Protein AF-A0A450UDA0-F1 (afdb_monomer_lite)

InterPro domains:
  IPR002489 Glutamate synthase, alpha subunit, C-terminal [PF01493] (1-177)
  IPR002489 Glutamate synthase, alpha subunit, C-terminal [cd00982] (1-250)
  IPR036485 Glutamate synthase, alpha subunit, C-terminal domain superfamily [G3DSA:2.160.20.60] (1-263)
  IPR036485 Glutamate synthase, alpha subunit, C-terminal domain superfamily [SSF69336] (1-258)
  IPR051394 Glutamate Synthase [PTHR43100] (1-175)

pLDDT: mean 91.61, std 13.58, range [38.41, 98.88]

Secondary structure (DSSP, 8-state):
-HHHHHHHHHGGG-SSTTSEEEEEEEEE-TTTTTTPBTTEEEEEEEEE-TTTTTT-BB-EEEEE--TT--S-GGGSEEE-SSTTTT--S-EEEEEEEE-TTTTTT-EEEEEEEEEE-TTTTTT-EEEEEEESS-B-SSBTTT--EEEEEEE-TTS-GGGTB-TTTEEEEE----HHHHHHHHHHHHTTTTSGGG--SHHHHHHHH-TTS-HHHHHHHHHHHHHHHH--HHHHHHHHTHHHHGGGEEEEEEHHHHHHHHHHTT-

Organism: NCBI:txid2126342

Radius of gyration: 17.26 Å; chains: 1; bounding box: 41×42×46 Å

Structure (mmCIF, N/CA/C/O backbone):
data_AF-A0A450UDA0-F1
#
_entry.id   AF-A0A450UDA0-F1
#
loop_
_atom_site.group_PDB
_atom_site.id
_atom_site.type_symbol
_atom_site.label_atom_id
_atom_site.label_alt_id
_atom_site.label_comp_id
_atom_site.label_asym_id
_atom_site.label_entity_id
_atom_site.label_seq_id
_atom_site.pdbx_PDB_ins_code
_atom_site.Cartn_x
_atom_site.Cartn_y
_atom_site.Cartn_z
_atom_site.occupancy
_atom_site.B_iso_or_equiv
_atom_site.auth_seq_id
_atom_site.auth_comp_id
_atom_site.auth_asym_id
_atom_site.auth_atom_id
_atom_site.pdbx_PDB_model_num
ATOM 1 N N . MET A 1 1 ? -13.715 -18.213 -5.985 1.00 84.19 1 MET A N 1
ATOM 2 C CA . MET A 1 1 ? -14.931 -18.499 -6.783 1.00 84.19 1 MET A CA 1
ATOM 3 C C . MET A 1 1 ? -15.341 -17.288 -7.618 1.00 84.19 1 MET A C 1
ATOM 5 O O . MET A 1 1 ? -15.283 -17.415 -8.828 1.00 84.19 1 MET A O 1
ATOM 9 N N . LEU A 1 2 ? -15.625 -16.111 -7.038 1.00 96.50 2 LEU A N 1
ATOM 10 C CA . LEU A 1 2 ? -16.009 -14.907 -7.804 1.00 96.50 2 LEU A CA 1
ATOM 11 C C . LEU A 1 2 ? -14.968 -14.451 -8.848 1.00 96.50 2 LEU A C 1
ATOM 13 O O . LEU A 1 2 ? -15.277 -14.421 -10.035 1.00 96.50 2 LEU A O 1
ATOM 17 N N . SER A 1 3 ? -13.731 -14.155 -8.433 1.00 97.25 3 SER A N 1
ATOM 18 C CA . SER A 1 3 ? -12.682 -13.672 -9.349 1.00 97.25 3 SER A CA 1
ATOM 19 C C . SER A 1 3 ? -12.386 -14.648 -10.485 1.00 97.25 3 SER A C 1
ATOM 21 O O . SER A 1 3 ? -12.095 -14.233 -11.598 1.00 97.25 3 SER A O 1
ATOM 23 N N . GLY A 1 4 ? -12.505 -15.953 -10.217 1.00 97.38 4 GLY A N 1
ATOM 24 C CA . GLY A 1 4 ? -12.331 -16.987 -11.234 1.00 97.38 4 GLY A CA 1
ATOM 25 C C . GLY A 1 4 ? -13.403 -16.922 -12.322 1.00 97.38 4 GLY A C 1
ATOM 26 O O . GLY A 1 4 ? -13.085 -17.102 -13.491 1.00 97.38 4 GLY A O 1
ATOM 27 N N . GLU A 1 5 ? -14.653 -16.622 -11.969 1.00 98.12 5 GLU A N 1
ATOM 28 C CA . GLU A 1 5 ? -15.729 -16.449 -12.954 1.00 98.12 5 GLU A CA 1
ATOM 29 C C . GLU A 1 5 ? -15.576 -15.156 -13.763 1.00 98.12 5 GLU A C 1
ATOM 31 O O . GLU A 1 5 ? -15.839 -15.159 -14.965 1.00 98.12 5 GLU A O 1
ATOM 36 N N . VAL A 1 6 ? -15.095 -14.074 -13.140 1.00 98.00 6 VAL A N 1
ATOM 37 C CA . VAL A 1 6 ? -14.751 -12.833 -13.857 1.00 98.00 6 VAL A CA 1
ATOM 38 C C . VAL A 1 6 ? -13.609 -13.088 -14.840 1.00 98.00 6 VAL A C 1
ATOM 40 O O . VAL A 1 6 ? -13.761 -12.828 -16.031 1.00 98.00 6 VAL A O 1
ATOM 43 N N . ALA A 1 7 ? -12.511 -13.691 -14.381 1.00 96.81 7 ALA A N 1
ATOM 44 C CA . ALA A 1 7 ? -11.349 -13.977 -15.218 1.00 96.81 7 ALA A CA 1
ATOM 45 C C . ALA A 1 7 ? -11.675 -14.930 -16.383 1.00 96.81 7 ALA A C 1
ATOM 47 O O . ALA A 1 7 ? -11.193 -14.724 -17.493 1.00 96.81 7 ALA A O 1
ATOM 48 N N . LYS A 1 8 ? -12.532 -15.942 -16.178 1.00 97.94 8 LYS A N 1
ATOM 49 C CA . LYS A 1 8 ? -12.980 -16.840 -17.262 1.00 97.94 8 LYS A CA 1
ATOM 50 C C . LYS A 1 8 ? -13.720 -16.111 -18.384 1.00 97.94 8 LYS A C 1
ATOM 52 O O . LYS A 1 8 ? -13.661 -16.558 -19.524 1.00 97.94 8 LYS A O 1
ATOM 57 N N . ARG A 1 9 ? -14.459 -15.045 -18.062 1.00 97.94 9 ARG A N 1
ATOM 58 C CA . ARG A 1 9 ? -15.299 -14.315 -19.026 1.00 97.94 9 ARG A CA 1
ATOM 59 C C . ARG A 1 9 ? -14.581 -13.132 -19.661 1.00 97.94 9 ARG A C 1
ATOM 61 O O . ARG A 1 9 ? -14.765 -12.895 -20.848 1.00 97.94 9 ARG A O 1
ATOM 68 N N . TYR A 1 10 ? -13.779 -12.414 -18.881 1.00 97.38 10 TYR A N 1
ATOM 69 C CA . TYR A 1 10 ? -13.205 -11.125 -19.273 1.00 97.38 10 TYR A CA 1
ATOM 70 C C . TYR A 1 10 ? -11.668 -11.113 -19.274 1.00 97.38 10 TYR A C 1
ATOM 72 O O . TYR A 1 10 ? -11.049 -10.101 -19.595 1.00 97.38 10 TYR A O 1
ATOM 80 N N . GLY A 1 11 ? -11.028 -12.235 -18.934 1.00 95.62 11 GLY A N 1
ATOM 81 C CA . GLY A 1 11 ? -9.574 -12.328 -18.850 1.00 95.62 11 GLY A CA 1
ATOM 82 C C . GLY A 1 11 ? -8.992 -11.392 -17.790 1.00 95.62 11 GLY A C 1
ATOM 83 O O . GLY A 1 11 ? -9.637 -11.086 -16.788 1.00 95.62 11 GLY A O 1
ATOM 84 N N . HIS A 1 12 ? -7.755 -10.945 -18.019 1.00 90.81 12 HIS A N 1
ATOM 85 C CA . HIS A 1 12 ? -7.053 -10.034 -17.111 1.00 90.81 12 HIS A CA 1
ATOM 86 C C . HIS A 1 12 ? -7.629 -8.612 -17.116 1.00 90.81 12 HIS A C 1
ATOM 88 O O . HIS A 1 12 ? -7.616 -7.965 -16.077 1.00 90.81 12 HIS A O 1
ATOM 94 N N . ALA A 1 13 ? -8.186 -8.160 -18.249 1.00 93.44 13 ALA A N 1
ATOM 95 C CA . ALA A 1 13 ? -8.844 -6.854 -18.342 1.00 93.44 13 ALA A CA 1
ATOM 96 C C . ALA A 1 13 ? -10.003 -6.723 -17.337 1.00 93.44 13 ALA A C 1
ATOM 98 O O . ALA A 1 13 ? -10.279 -5.635 -16.847 1.00 93.44 13 ALA A O 1
ATOM 99 N N . GLY A 1 14 ? -10.650 -7.844 -17.000 1.00 95.50 14 GLY A N 1
ATOM 100 C CA . GLY A 1 14 ? -11.687 -7.896 -15.980 1.00 95.50 14 GLY A CA 1
ATOM 101 C C . GLY A 1 14 ? -12.883 -7.007 -16.312 1.00 95.50 14 GLY A C 1
ATOM 102 O O . GLY A 1 14 ? -13.333 -6.940 -17.454 1.00 95.50 14 GLY A O 1
ATOM 103 N N . LEU A 1 15 ? -13.444 -6.383 -15.283 1.00 96.00 15 LEU A N 1
ATOM 104 C CA . LEU A 1 15 ? -14.587 -5.480 -15.397 1.00 96.00 15 LEU A CA 1
ATOM 105 C C . LEU A 1 15 ? -14.127 -4.028 -15.214 1.00 96.00 15 LEU A C 1
ATOM 107 O O . LEU A 1 15 ? -13.069 -3.821 -14.621 1.00 96.00 15 LEU A O 1
ATOM 111 N N . PRO A 1 16 ? -14.924 -3.029 -15.637 1.00 94.50 16 PRO A N 1
ATOM 112 C CA . PRO A 1 16 ? -14.719 -1.649 -15.204 1.00 94.50 16 PRO A CA 1
ATOM 113 C C . PRO A 1 16 ? -14.639 -1.536 -13.675 1.00 94.50 16 PRO A C 1
ATOM 115 O O . PRO A 1 16 ? -15.190 -2.376 -12.951 1.00 94.50 16 PRO A O 1
ATOM 118 N N . ASP A 1 17 ? -13.982 -0.491 -13.186 1.00 88.62 17 ASP A N 1
ATOM 119 C CA . ASP A 1 17 ? -13.758 -0.287 -11.755 1.00 88.62 17 ASP A CA 1
ATOM 120 C C . ASP A 1 17 ? -15.052 -0.305 -10.948 1.00 88.62 17 ASP A C 1
ATOM 122 O O . ASP A 1 17 ? -16.104 0.147 -11.398 1.00 88.62 17 ASP A O 1
ATOM 126 N N . ASP A 1 18 ? -14.962 -0.875 -9.745 1.00 92.31 18 ASP A N 1
ATOM 127 C CA . ASP A 1 18 ? -16.052 -0.929 -8.768 1.00 92.31 18 ASP A CA 1
ATOM 128 C C . ASP A 1 18 ? -17.368 -1.573 -9.278 1.00 92.31 18 ASP A C 1
ATOM 130 O O . ASP A 1 18 ? -18.382 -1.537 -8.574 1.00 92.31 18 ASP A O 1
ATOM 134 N N . THR A 1 19 ? -17.349 -2.258 -10.436 1.00 96.62 19 THR A N 1
ATOM 135 C CA . THR A 1 19 ? -18.512 -2.969 -11.010 1.00 96.62 19 THR A CA 1
ATOM 136 C C . THR A 1 19 ? -19.136 -3.933 -10.005 1.00 96.62 19 THR A C 1
ATOM 138 O O . THR A 1 19 ? -20.359 -4.069 -9.936 1.00 96.62 19 THR A O 1
ATOM 141 N N . ILE A 1 20 ? -18.304 -4.620 -9.217 1.00 97.88 20 ILE A N 1
ATOM 142 C CA . ILE A 1 20 ? -18.762 -5.467 -8.117 1.00 97.88 20 ILE A CA 1
ATOM 143 C C . ILE A 1 20 ? -18.166 -4.945 -6.819 1.00 97.88 20 ILE A C 1
ATOM 145 O O . ILE A 1 20 ? -16.970 -5.082 -6.585 1.00 97.88 20 ILE A O 1
ATOM 149 N N . THR A 1 21 ? -19.017 -4.429 -5.934 1.00 97.88 21 THR A N 1
ATOM 150 C CA . THR A 1 21 ? -18.610 -3.998 -4.594 1.00 97.88 21 THR A CA 1
ATOM 151 C C . THR A 1 21 ? -19.189 -4.924 -3.527 1.00 97.88 21 THR A C 1
ATOM 153 O O . THR A 1 21 ? -20.399 -5.133 -3.452 1.00 97.88 21 THR A O 1
ATOM 156 N N . ILE A 1 22 ? -18.320 -5.466 -2.677 1.00 98.25 22 ILE A N 1
ATOM 157 C CA . ILE A 1 22 ? -18.665 -6.313 -1.534 1.00 98.25 22 ILE A CA 1
ATOM 158 C C . ILE A 1 22 ? -18.392 -5.523 -0.259 1.00 98.25 22 ILE A C 1
ATOM 160 O O . ILE A 1 22 ? -17.253 -5.142 0.002 1.00 98.25 22 ILE A O 1
ATOM 164 N N . GLN A 1 23 ? -19.429 -5.322 0.552 1.00 98.12 23 GLN A N 1
ATOM 165 C CA . GLN A 1 23 ? -19.287 -4.803 1.910 1.00 98.12 23 GLN A CA 1
ATOM 166 C C . GLN A 1 23 ? -19.389 -5.953 2.911 1.00 98.12 23 GLN A C 1
ATOM 168 O O . GLN A 1 23 ? -20.348 -6.724 2.887 1.00 98.12 23 GLN A O 1
ATOM 173 N N . ALA A 1 24 ? -18.393 -6.073 3.779 1.00 97.56 24 ALA A N 1
ATOM 174 C CA . ALA A 1 24 ? -18.303 -7.106 4.799 1.00 97.56 24 ALA A CA 1
ATOM 175 C C . ALA A 1 24 ? -18.024 -6.480 6.170 1.00 97.56 24 ALA A C 1
ATOM 177 O O . ALA A 1 24 ? -17.387 -5.433 6.267 1.00 97.56 24 ALA A O 1
ATOM 178 N N . LYS A 1 25 ? -18.478 -7.144 7.236 1.00 98.19 25 LYS A N 1
ATOM 179 C CA . LYS A 1 25 ? -18.183 -6.788 8.628 1.00 98.19 25 LYS A CA 1
ATOM 180 C C . LYS A 1 25 ? -17.734 -8.032 9.394 1.00 98.19 25 LYS A C 1
ATOM 182 O O . LYS A 1 25 ? -18.331 -9.093 9.218 1.00 98.19 25 LYS A O 1
ATOM 187 N N . GLY A 1 26 ? -16.725 -7.890 10.250 1.00 97.56 26 GLY A N 1
ATOM 188 C CA . GLY A 1 26 ? -16.179 -8.968 11.083 1.00 97.56 26 GLY A CA 1
ATOM 189 C C . GLY A 1 26 ? -14.741 -9.329 10.714 1.00 97.56 26 GLY A C 1
ATOM 190 O O . GLY A 1 26 ? -13.984 -8.478 10.261 1.00 97.56 26 GLY A O 1
ATOM 191 N N . THR A 1 27 ? -14.359 -10.591 10.906 1.00 98.19 27 THR A N 1
ATOM 192 C CA . THR A 1 27 ? -12.979 -11.046 10.689 1.00 98.19 27 THR A CA 1
ATOM 193 C C . THR A 1 27 ? -12.825 -11.734 9.333 1.00 98.19 27 THR A C 1
ATOM 195 O O . THR A 1 27 ? -13.453 -12.760 9.059 1.00 98.19 27 THR A O 1
ATOM 198 N N . GLY A 1 28 ? -11.945 -11.205 8.485 1.00 97.56 28 GLY A N 1
ATOM 199 C CA . GLY A 1 28 ? -11.479 -11.882 7.283 1.00 97.56 28 GLY A CA 1
ATOM 200 C C . GLY A 1 28 ? -10.586 -13.068 7.645 1.00 97.56 28 GLY A C 1
ATOM 201 O O . GLY A 1 28 ? -9.573 -12.937 8.336 1.00 97.56 28 GLY A O 1
ATOM 202 N N . GLY A 1 29 ? -10.958 -14.255 7.176 1.00 97.81 29 GLY A N 1
ATOM 203 C CA . GLY A 1 29 ? -10.117 -15.440 7.309 1.00 97.81 29 GLY A CA 1
ATOM 204 C C . GLY A 1 29 ? -8.811 -15.337 6.513 1.00 97.81 29 GLY A C 1
ATOM 205 O O . GLY A 1 29 ? -8.525 -14.351 5.83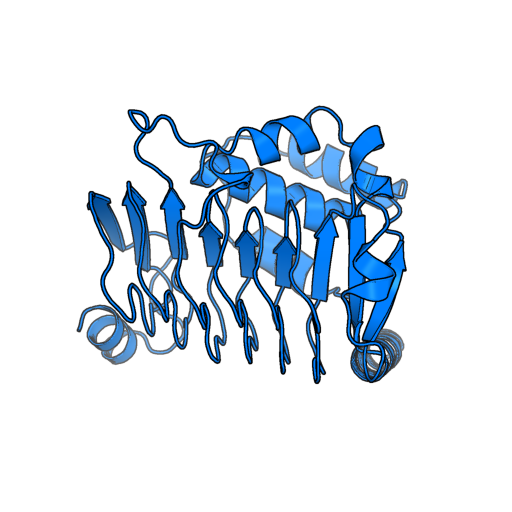7 1.00 97.81 29 GLY A O 1
ATOM 206 N N . GLN A 1 30 ? -8.033 -16.411 6.569 1.00 98.19 30 GLN A N 1
ATOM 207 C CA . GLN A 1 30 ? -6.819 -16.584 5.773 1.00 98.19 30 GLN A CA 1
ATOM 208 C C . GLN A 1 30 ? -7.102 -16.396 4.273 1.00 98.19 30 GLN A C 1
ATOM 210 O O . GLN A 1 30 ? -8.108 -16.889 3.760 1.00 98.19 30 GLN A O 1
ATOM 215 N N . SER A 1 31 ? -6.189 -15.741 3.549 1.00 98.12 31 SER A N 1
ATOM 216 C CA . SER A 1 31 ? -6.315 -15.498 2.098 1.00 98.12 31 SER A CA 1
ATOM 217 C C . SER A 1 31 ? -7.536 -14.656 1.694 1.00 98.12 31 SER A C 1
ATOM 219 O O . SER A 1 31 ? -8.085 -14.822 0.600 1.00 98.12 31 SER A O 1
ATOM 221 N N . PHE A 1 32 ? -7.974 -13.744 2.564 1.00 98.50 32 PHE A N 1
ATOM 222 C CA . PHE A 1 32 ? -9.054 -12.812 2.250 1.00 98.50 32 PHE A CA 1
ATOM 223 C C . PHE A 1 32 ? -8.730 -11.997 0.986 1.00 98.50 32 PHE A C 1
ATOM 225 O O . PHE A 1 32 ? -7.671 -11.382 0.882 1.00 98.50 32 PHE A O 1
ATOM 232 N N . GLY A 1 33 ? -9.625 -12.015 -0.005 1.00 97.88 33 GLY A N 1
ATOM 233 C CA . GLY A 1 33 ? -9.407 -11.321 -1.279 1.00 97.88 33 GLY A CA 1
ATOM 234 C C . GLY A 1 33 ? -8.265 -11.887 -2.138 1.00 97.88 33 GLY A C 1
ATOM 235 O O . GLY A 1 33 ? -7.736 -11.178 -2.990 1.00 97.88 33 GLY A O 1
ATOM 236 N N . ALA A 1 34 ? -7.857 -13.146 -1.942 1.00 98.31 34 ALA A N 1
ATOM 237 C CA . ALA A 1 34 ? -6.844 -13.759 -2.798 1.00 98.31 34 ALA A CA 1
ATOM 238 C C . ALA A 1 34 ? -7.279 -13.791 -4.276 1.00 98.31 34 ALA A C 1
ATOM 240 O O . ALA A 1 34 ? -8.420 -14.145 -4.596 1.00 98.31 34 ALA A O 1
ATOM 241 N N . PHE A 1 35 ? -6.349 -13.445 -5.171 1.00 98.31 35 PHE A N 1
ATOM 242 C CA . PHE A 1 35 ? -6.557 -13.370 -6.621 1.00 98.31 35 PHE A CA 1
ATOM 243 C C . PHE A 1 35 ? -7.748 -12.492 -7.028 1.00 98.31 35 PHE A C 1
ATOM 245 O O . PHE A 1 35 ? -8.482 -12.825 -7.960 1.00 98.31 35 PHE A O 1
ATOM 252 N N . LEU A 1 36 ? -8.009 -11.403 -6.294 1.00 98.31 36 LEU A N 1
ATOM 253 C CA . LEU A 1 36 ? -9.115 -10.498 -6.608 1.00 98.31 36 LEU A CA 1
ATOM 254 C C . LEU A 1 36 ? -8.909 -9.871 -7.992 1.00 98.31 36 LEU A C 1
ATOM 256 O O . LEU A 1 36 ? -7.879 -9.241 -8.235 1.00 98.31 36 LEU A O 1
ATOM 260 N N . ALA A 1 37 ? -9.875 -10.091 -8.886 1.00 98.06 37 ALA A N 1
ATOM 261 C CA . ALA A 1 37 ? -9.819 -9.635 -10.271 1.00 98.06 37 ALA A CA 1
ATOM 262 C C . ALA A 1 37 ? -10.209 -8.156 -10.401 1.00 98.06 37 ALA A C 1
ATOM 264 O O . ALA A 1 37 ? -10.957 -7.632 -9.572 1.00 98.06 37 ALA A O 1
ATOM 265 N N . HIS A 1 38 ? -9.727 -7.524 -11.471 1.00 96.62 38 HIS A N 1
ATOM 266 C CA . HIS A 1 38 ? -10.063 -6.151 -11.842 1.00 96.62 38 HIS A CA 1
ATOM 267 C C . HIS A 1 38 ? -11.581 -5.909 -11.910 1.00 96.62 38 HIS A C 1
ATOM 269 O O . HIS A 1 38 ? -12.341 -6.753 -12.402 1.00 96.62 38 HIS A O 1
ATOM 275 N N . GLY A 1 39 ? -12.008 -4.760 -11.380 1.00 95.38 39 GLY A N 1
ATOM 276 C CA . GLY A 1 39 ? -13.411 -4.355 -11.252 1.00 95.38 39 GLY A CA 1
ATOM 277 C C . GLY A 1 39 ? -14.169 -4.948 -10.056 1.00 95.38 39 GLY A C 1
ATOM 278 O O . GLY A 1 39 ? -15.373 -4.720 -9.919 1.00 95.38 39 GLY A O 1
ATOM 279 N N . ILE A 1 40 ? -13.491 -5.701 -9.177 1.00 98.19 40 ILE A N 1
ATOM 280 C CA . ILE A 1 40 ? -14.053 -6.154 -7.897 1.00 98.19 40 ILE A CA 1
ATOM 281 C C . ILE A 1 40 ? -13.420 -5.378 -6.741 1.00 98.19 40 ILE A C 1
ATOM 283 O O . ILE A 1 40 ? -12.199 -5.389 -6.568 1.00 98.19 40 ILE A O 1
ATOM 287 N N . THR A 1 41 ? -14.270 -4.815 -5.888 1.00 98.50 41 THR A N 1
ATOM 288 C CA . THR A 1 41 ? -13.891 -4.099 -4.671 1.00 98.50 41 THR A CA 1
ATOM 289 C C . THR A 1 41 ? -14.448 -4.792 -3.441 1.00 98.50 41 THR A C 1
ATOM 291 O O . THR A 1 41 ? -15.639 -5.089 -3.362 1.00 98.50 41 THR A O 1
ATOM 294 N N . ILE A 1 42 ? -13.596 -5.035 -2.449 1.00 98.50 42 ILE A N 1
ATOM 295 C CA . ILE A 1 42 ? -13.991 -5.560 -1.142 1.00 98.50 42 ILE A CA 1
ATOM 296 C C . ILE A 1 42 ? -13.678 -4.514 -0.077 1.00 98.50 42 ILE A C 1
ATOM 298 O O . ILE A 1 42 ? -12.525 -4.127 0.093 1.00 98.50 42 ILE A O 1
ATOM 302 N N . ARG A 1 43 ? -14.703 -4.098 0.668 1.00 98.69 43 ARG A N 1
ATOM 303 C CA . ARG A 1 43 ? -14.589 -3.259 1.866 1.00 98.69 43 ARG A CA 1
ATOM 304 C C . ARG A 1 43 ? -14.917 -4.103 3.085 1.00 98.69 43 ARG A C 1
ATOM 306 O O . ARG A 1 43 ? -16.034 -4.609 3.199 1.00 98.69 43 ARG A O 1
ATOM 313 N N . LEU A 1 44 ? -13.950 -4.263 3.976 1.00 98.69 44 LEU A N 1
ATOM 314 C CA . LEU A 1 44 ? -14.105 -4.982 5.229 1.00 98.69 44 LEU A CA 1
ATOM 315 C C . LEU A 1 44 ? -14.029 -4.010 6.403 1.00 98.69 44 LEU A C 1
ATOM 317 O O . LEU A 1 44 ? -12.990 -3.401 6.644 1.00 98.69 44 LEU A O 1
ATOM 321 N N . LEU A 1 45 ? -15.125 -3.941 7.153 1.00 98.44 45 LEU A N 1
ATOM 322 C CA . LEU A 1 45 ? -15.177 -3.321 8.464 1.00 98.44 45 LEU A CA 1
ATOM 323 C C . LEU A 1 45 ? -14.796 -4.353 9.538 1.00 98.44 45 LEU A C 1
ATOM 325 O O . LEU A 1 45 ? -15.628 -5.167 9.955 1.00 98.44 45 LEU A O 1
ATOM 329 N N . GLY A 1 46 ? -13.545 -4.345 9.972 1.00 98.00 46 GLY A N 1
ATOM 330 C CA . GLY A 1 46 ? -12.999 -5.315 10.907 1.00 98.00 46 GLY A CA 1
ATOM 331 C C . GLY A 1 46 ? -11.501 -5.506 10.730 1.00 98.00 46 GLY A C 1
ATOM 332 O O . GLY A 1 46 ? -10.753 -4.549 10.554 1.00 98.00 46 GLY A O 1
ATOM 333 N N . GLU A 1 47 ? -11.081 -6.762 10.784 1.00 98.31 47 GLU A N 1
ATOM 334 C CA . GLU A 1 47 ? -9.678 -7.174 10.754 1.00 98.31 47 GLU A CA 1
ATOM 335 C C . GLU A 1 47 ? -9.521 -8.447 9.924 1.00 98.31 47 GLU A C 1
ATOM 337 O O . GLU A 1 47 ? -10.502 -9.097 9.558 1.00 98.31 47 GLU A O 1
ATOM 342 N N . THR A 1 48 ? -8.288 -8.836 9.626 1.00 98.44 48 THR A N 1
ATOM 343 C CA . THR A 1 48 ? -8.001 -10.029 8.824 1.00 98.44 48 THR A CA 1
ATOM 344 C C . THR A 1 48 ? -6.835 -10.833 9.382 1.00 98.44 48 THR A C 1
ATOM 346 O O . THR A 1 48 ? -5.937 -10.295 10.025 1.00 98.44 48 THR A O 1
ATOM 349 N N . ASN A 1 49 ? -6.828 -12.128 9.070 1.00 98.25 49 ASN A N 1
ATOM 350 C CA . ASN A 1 49 ? -5.678 -13.001 9.292 1.00 98.25 49 ASN A CA 1
ATOM 351 C C . ASN A 1 49 ? -4.639 -12.869 8.151 1.00 98.25 49 ASN A C 1
ATOM 353 O O . ASN A 1 49 ? -4.606 -11.867 7.438 1.00 98.25 49 ASN A O 1
ATOM 357 N N . ASP A 1 50 ? -3.767 -13.865 7.974 1.00 98.75 50 ASP A N 1
ATOM 358 C CA . ASP A 1 50 ? -2.669 -13.802 7.004 1.00 98.75 50 ASP A CA 1
ATOM 359 C C . ASP A 1 50 ? -3.136 -13.889 5.536 1.00 98.75 50 ASP A C 1
ATOM 361 O O . ASP A 1 50 ? -4.246 -14.328 5.201 1.00 98.75 50 ASP A O 1
ATOM 365 N N . TYR A 1 51 ? -2.229 -13.510 4.633 1.00 98.62 51 TYR A N 1
ATOM 366 C CA . TYR A 1 51 ? -2.355 -13.648 3.177 1.00 98.62 51 TYR A CA 1
ATOM 367 C C . TYR A 1 51 ? -3.456 -12.808 2.520 1.00 98.62 51 TYR A C 1
ATOM 369 O O . TYR A 1 51 ? -3.910 -13.146 1.420 1.00 98.62 51 TYR A O 1
ATOM 377 N N . VAL A 1 52 ? -3.886 -11.710 3.145 1.00 98.75 52 VAL A N 1
ATOM 378 C CA . VAL A 1 52 ? -4.805 -10.762 2.496 1.00 98.75 52 VAL A CA 1
ATOM 379 C C . VAL A 1 52 ? -4.246 -10.337 1.146 1.00 98.75 52 VAL A C 1
ATOM 381 O O . VAL A 1 52 ? -3.066 -10.002 1.028 1.00 98.75 52 VAL A O 1
ATOM 384 N N . GLY A 1 53 ? -5.079 -10.389 0.109 1.00 98.50 53 GLY A N 1
ATOM 385 C CA . GLY A 1 53 ? -4.675 -10.011 -1.242 1.00 98.50 53 GLY A CA 1
ATOM 386 C C . GLY A 1 53 ? -3.554 -10.881 -1.823 1.00 98.50 53 GLY A C 1
ATOM 387 O O . GLY A 1 53 ? -2.839 -10.432 -2.716 1.00 98.50 53 GLY A O 1
ATOM 388 N N . LYS A 1 54 ? -3.360 -12.120 -1.345 1.00 98.56 54 LYS A N 1
ATOM 389 C CA . LYS A 1 54 ? -2.424 -13.071 -1.967 1.00 98.56 54 LYS A CA 1
ATOM 390 C C . LYS A 1 54 ? -2.690 -13.170 -3.469 1.00 98.56 54 LYS A C 1
ATOM 392 O O . LYS A 1 54 ? -3.804 -13.495 -3.880 1.00 98.56 54 LYS A O 1
ATOM 397 N N . GLY A 1 55 ? -1.664 -12.909 -4.276 1.00 98.25 55 GLY A N 1
ATOM 398 C CA . GLY A 1 55 ? -1.770 -12.900 -5.732 1.00 98.25 55 GLY A CA 1
ATOM 399 C C . GLY A 1 55 ? -2.805 -11.912 -6.275 1.00 98.25 55 GLY A C 1
ATOM 400 O O . GLY A 1 55 ? -3.469 -12.239 -7.255 1.00 98.25 55 GLY A O 1
ATOM 401 N N . LEU A 1 56 ? -3.000 -10.748 -5.639 1.00 98.19 56 LEU A N 1
ATOM 402 C CA . LEU A 1 56 ? -3.916 -9.706 -6.124 1.00 98.19 56 LEU A CA 1
ATOM 403 C C . LEU A 1 56 ? -3.708 -9.442 -7.629 1.00 98.19 56 LEU A C 1
ATOM 405 O O . LEU A 1 56 ? -2.565 -9.402 -8.094 1.00 98.19 56 LEU A O 1
ATOM 409 N N . SER A 1 57 ? -4.819 -9.348 -8.370 1.00 96.69 57 SER A N 1
ATOM 410 C CA . SER A 1 57 ? -4.863 -9.395 -9.842 1.00 96.69 57 SER A CA 1
ATOM 411 C C . SER A 1 57 ? -5.789 -8.319 -10.443 1.00 96.69 57 SER A C 1
ATOM 413 O O . SER A 1 57 ? -6.552 -8.585 -11.371 1.00 96.69 57 SER A O 1
ATOM 415 N N . GLY A 1 58 ? -5.768 -7.118 -9.873 1.00 94.38 58 GLY A N 1
ATOM 416 C CA . GLY A 1 58 ? -6.475 -5.925 -10.349 1.00 94.38 58 GLY A CA 1
ATOM 417 C C . GLY A 1 58 ? -7.579 -5.441 -9.412 1.00 94.38 58 GLY A C 1
ATOM 418 O O . GLY A 1 58 ? -8.012 -4.303 -9.523 1.00 94.38 58 GLY A O 1
ATOM 419 N N . GLY A 1 59 ? -8.037 -6.275 -8.478 1.00 97.06 59 GLY A N 1
ATOM 420 C CA . GLY A 1 59 ? -9.091 -5.892 -7.539 1.00 97.06 59 GLY A CA 1
ATOM 421 C C . GLY A 1 59 ? -8.647 -4.887 -6.473 1.00 97.06 59 GLY A C 1
ATOM 422 O O . GLY A 1 59 ? -7.453 -4.657 -6.257 1.00 97.06 59 GLY A O 1
ATOM 423 N N . LYS A 1 60 ? -9.631 -4.336 -5.760 1.00 98.19 60 LYS A N 1
ATOM 424 C CA . LYS A 1 60 ? -9.445 -3.352 -4.686 1.00 98.19 60 LYS A CA 1
ATOM 425 C C . LYS A 1 60 ? -9.827 -3.953 -3.332 1.00 98.19 60 LYS A C 1
ATOM 427 O O . LYS A 1 60 ? -10.922 -4.494 -3.183 1.00 98.19 60 LYS A O 1
ATOM 432 N N . ILE A 1 61 ? -8.944 -3.869 -2.338 1.00 98.75 61 ILE A N 1
ATOM 433 C CA . ILE A 1 61 ? -9.212 -4.337 -0.967 1.00 98.75 61 ILE A CA 1
ATOM 434 C C . ILE A 1 61 ? -9.044 -3.179 0.008 1.00 98.75 61 ILE A C 1
ATOM 436 O O . ILE A 1 61 ? -8.012 -2.515 0.044 1.00 98.75 61 ILE A O 1
ATOM 440 N N . ILE A 1 62 ? -10.061 -2.955 0.825 1.00 98.81 62 ILE A N 1
ATOM 441 C CA . ILE A 1 62 ? -10.089 -1.911 1.840 1.00 98.81 62 ILE A CA 1
ATOM 442 C C . ILE A 1 62 ? -10.399 -2.586 3.171 1.00 98.81 62 ILE A C 1
ATOM 444 O O . ILE A 1 62 ? -11.406 -3.289 3.275 1.00 98.81 62 ILE A O 1
ATOM 448 N N . VAL A 1 63 ? -9.542 -2.393 4.173 1.00 98.75 63 VAL A N 1
ATOM 449 C CA . VAL A 1 63 ? -9.762 -2.904 5.535 1.00 98.75 63 VAL A CA 1
ATOM 450 C C . VAL A 1 63 ? -9.675 -1.744 6.510 1.00 98.75 63 VAL A C 1
ATOM 452 O O . VAL A 1 63 ? -8.657 -1.048 6.568 1.00 98.75 63 VAL A O 1
ATOM 455 N N . THR A 1 64 ? -10.748 -1.543 7.268 1.00 98.50 64 THR A N 1
ATOM 456 C CA . THR A 1 64 ? -10.839 -0.518 8.305 1.00 98.50 64 THR A CA 1
ATOM 457 C C . THR A 1 64 ? -11.400 -1.105 9.593 1.00 98.50 64 THR A C 1
ATOM 459 O O . THR A 1 64 ? -12.322 -1.921 9.534 1.00 98.50 64 THR A O 1
ATOM 462 N N . PRO A 1 65 ? -10.917 -0.680 10.770 1.00 97.62 65 PRO A N 1
ATOM 463 C CA . PRO A 1 65 ? -11.562 -1.021 12.029 1.00 97.62 65 PRO A CA 1
ATOM 464 C C . PRO A 1 65 ? -13.016 -0.519 12.070 1.00 97.62 65 PRO A C 1
ATOM 466 O O . PRO A 1 65 ? -13.327 0.506 11.455 1.00 97.62 65 PRO A O 1
ATOM 469 N N . PRO A 1 66 ? -13.915 -1.190 12.812 1.00 95.38 66 PRO A N 1
ATOM 470 C CA . PRO A 1 66 ? -15.262 -0.683 13.056 1.00 95.38 66 PRO A CA 1
ATOM 471 C C . PRO A 1 66 ? -15.237 0.705 13.716 1.00 95.38 66 PRO A C 1
ATOM 473 O O . PRO A 1 66 ? -14.380 0.917 14.574 1.00 95.38 66 PRO A O 1
ATOM 476 N N . PRO A 1 67 ? -16.157 1.638 13.389 1.00 92.44 67 PRO A N 1
ATOM 477 C CA . PRO A 1 67 ? -16.185 2.969 14.006 1.00 92.44 67 PRO A CA 1
ATOM 478 C C . PRO A 1 67 ? -16.347 2.930 15.529 1.00 92.44 67 PRO A C 1
ATOM 480 O O . PRO A 1 67 ? -15.912 3.841 16.223 1.00 92.44 67 PRO A O 1
ATOM 483 N N . GLU A 1 68 ? -16.972 1.873 16.051 1.00 93.38 68 GLU A N 1
ATOM 484 C CA . GLU A 1 68 ? -17.123 1.612 17.483 1.00 93.38 68 GLU A CA 1
ATOM 485 C C . GLU A 1 68 ? -15.847 1.087 18.170 1.00 93.38 68 GLU A C 1
ATOM 487 O O . GLU A 1 68 ? -15.830 0.929 19.391 1.00 93.38 68 GLU A O 1
ATOM 492 N N . SER A 1 69 ? -14.792 0.782 17.408 1.00 93.38 69 SER A N 1
ATOM 493 C CA . SER A 1 69 ? -13.525 0.294 17.947 1.00 93.38 69 SER A CA 1
ATOM 494 C C . SER A 1 69 ? -12.795 1.386 18.725 1.00 93.38 69 SER A C 1
ATOM 496 O O . SER A 1 69 ? -12.695 2.526 18.281 1.00 93.38 69 SER A O 1
ATOM 498 N N . THR A 1 70 ? -12.229 1.021 19.874 1.00 93.88 70 THR A N 1
ATOM 499 C CA . THR A 1 70 ? -11.448 1.930 20.728 1.00 93.88 70 THR A CA 1
ATOM 500 C C . THR A 1 70 ? -9.943 1.848 20.475 1.00 93.88 70 THR A C 1
ATOM 502 O O . THR A 1 70 ? -9.171 2.456 21.213 1.00 93.88 70 THR A O 1
ATOM 505 N N . ILE A 1 71 ? -9.506 1.042 19.503 1.00 95.00 71 ILE A N 1
ATOM 506 C CA . ILE A 1 71 ? -8.085 0.919 19.160 1.00 95.00 71 ILE A CA 1
ATOM 507 C C . ILE A 1 71 ? -7.598 2.191 18.468 1.00 95.00 71 ILE A C 1
ATOM 509 O O . ILE A 1 71 ? -8.368 2.868 17.792 1.00 95.00 71 ILE A O 1
ATOM 513 N N . VAL A 1 72 ? -6.302 2.465 18.583 1.00 96.12 72 VAL A N 1
ATOM 514 C CA . VAL A 1 72 ? -5.608 3.427 17.722 1.00 96.12 72 VAL A CA 1
ATOM 515 C C . VAL A 1 72 ? -5.117 2.645 16.500 1.00 96.12 72 VAL A C 1
ATOM 517 O O . VAL A 1 72 ? -4.216 1.818 16.667 1.00 96.12 72 VAL A O 1
ATOM 520 N N . PRO A 1 73 ? -5.737 2.785 15.313 1.00 96.56 73 PRO A N 1
ATOM 521 C CA . PRO A 1 73 ? -5.463 1.897 14.182 1.00 96.56 73 PRO A CA 1
ATOM 522 C C . PRO A 1 73 ? -3.980 1.833 13.801 1.00 96.56 73 PRO A C 1
ATOM 524 O O . PRO A 1 73 ? -3.439 0.741 13.635 1.00 96.56 73 PRO A O 1
ATOM 527 N N . GLU A 1 74 ? -3.301 2.976 13.781 1.00 95.25 74 GLU A N 1
ATOM 528 C CA . GLU A 1 74 ? -1.886 3.108 13.432 1.00 95.25 74 GLU A CA 1
ATOM 529 C C . GLU A 1 74 ? -0.915 2.463 14.443 1.00 95.25 74 GLU A C 1
ATOM 531 O O . GLU A 1 74 ? 0.252 2.255 14.118 1.00 95.25 74 GLU A O 1
ATOM 536 N N . ASP A 1 75 ? -1.396 2.071 15.628 1.00 96.19 75 ASP A N 1
ATOM 537 C CA . ASP A 1 75 ? -0.626 1.356 16.657 1.00 96.19 75 ASP A CA 1
ATOM 538 C C . ASP A 1 75 ? -1.012 -0.133 16.775 1.00 96.19 75 ASP A C 1
ATOM 540 O O . ASP A 1 75 ? -0.441 -0.862 17.591 1.00 96.19 75 ASP A O 1
ATOM 544 N N . ASN A 1 76 ? -2.001 -0.609 16.006 1.00 98.06 76 ASN A N 1
ATOM 545 C CA . ASN A 1 76 ? -2.597 -1.936 16.188 1.00 98.06 76 ASN A CA 1
ATOM 546 C C . ASN A 1 76 ? -2.621 -2.756 14.894 1.00 98.06 76 ASN A C 1
ATOM 548 O O . ASN A 1 76 ? -2.924 -2.252 13.814 1.00 98.06 76 ASN A O 1
ATOM 552 N N . ILE A 1 77 ? -2.327 -4.055 15.013 1.00 98.06 77 ILE A N 1
ATOM 553 C CA . ILE A 1 77 ? -2.359 -4.980 13.876 1.00 98.06 77 ILE A CA 1
ATOM 554 C C . ILE A 1 77 ? -3.810 -5.233 13.470 1.00 98.06 77 ILE A C 1
ATOM 556 O O . ILE A 1 77 ? -4.594 -5.731 14.272 1.00 98.06 77 ILE A O 1
ATOM 560 N N . ILE A 1 78 ? -4.142 -4.928 12.216 1.00 97.81 78 ILE A N 1
ATOM 561 C CA . ILE A 1 78 ? -5.473 -5.165 11.628 1.00 97.81 78 ILE A CA 1
ATOM 562 C C . ILE A 1 78 ? -5.440 -6.175 10.477 1.00 97.81 78 ILE A C 1
ATOM 564 O O . ILE A 1 78 ? -6.478 -6.705 10.071 1.00 97.81 78 ILE A O 1
ATOM 568 N N . ILE A 1 79 ? -4.253 -6.433 9.924 1.00 98.50 79 ILE A N 1
ATOM 569 C CA . ILE A 1 79 ? -4.037 -7.425 8.875 1.00 98.50 79 ILE A CA 1
ATOM 570 C C . ILE A 1 79 ? -2.823 -8.286 9.214 1.00 98.50 79 ILE A C 1
ATOM 572 O O . ILE A 1 79 ? -1.821 -7.786 9.725 1.00 98.50 79 ILE A O 1
ATOM 576 N N . GLY A 1 80 ? -2.922 -9.588 8.945 1.00 98.19 80 GLY A N 1
ATOM 577 C CA . GLY A 1 80 ? -1.897 -10.558 9.323 1.00 98.19 80 GLY A CA 1
ATOM 578 C C . GLY A 1 80 ? -0.612 -10.480 8.492 1.00 98.19 80 GLY A C 1
ATOM 579 O O . GLY A 1 80 ? -0.222 -9.443 7.955 1.00 98.19 80 GLY A O 1
ATOM 580 N N . ASN A 1 81 ? 0.068 -11.616 8.384 1.00 98.81 81 ASN A N 1
ATOM 581 C CA . ASN A 1 81 ? 1.366 -11.740 7.734 1.00 98.81 81 ASN A CA 1
ATOM 582 C C . ASN A 1 81 ? 1.248 -12.008 6.229 1.00 98.81 81 ASN A C 1
ATOM 584 O O . ASN A 1 81 ? 0.225 -12.474 5.723 1.00 98.81 81 ASN A O 1
ATOM 588 N N . THR A 1 82 ? 2.355 -11.808 5.509 1.00 98.56 82 THR A N 1
ATOM 589 C CA . THR A 1 82 ? 2.517 -12.200 4.094 1.00 98.56 82 THR A CA 1
ATOM 590 C C . THR A 1 82 ? 1.393 -11.652 3.196 1.00 98.56 82 THR A C 1
ATOM 592 O O . THR A 1 82 ? 0.915 -12.299 2.258 1.00 98.56 82 THR A O 1
ATOM 595 N N . VAL A 1 83 ? 0.935 -10.448 3.527 1.00 98.81 83 VAL A N 1
ATOM 596 C CA . VAL A 1 83 ? -0.061 -9.689 2.769 1.00 98.81 83 VAL A CA 1
ATOM 597 C C . VAL A 1 83 ? 0.509 -9.363 1.390 1.00 98.81 83 VAL A C 1
ATOM 599 O O . VAL A 1 83 ? 1.691 -9.045 1.267 1.00 98.81 83 VAL A O 1
ATOM 602 N N . LEU A 1 84 ? -0.328 -9.450 0.352 1.00 98.62 84 LEU A N 1
ATOM 603 C CA . LEU A 1 84 ? 0.038 -9.200 -1.050 1.00 98.62 84 LEU A CA 1
ATOM 604 C C . LEU A 1 84 ? 1.111 -10.131 -1.622 1.00 98.62 84 LEU A C 1
ATOM 606 O O . LEU A 1 84 ? 1.797 -9.773 -2.580 1.00 98.62 84 LEU A O 1
ATOM 610 N N . TYR A 1 85 ? 1.227 -11.346 -1.081 1.00 98.75 85 TYR A N 1
ATOM 611 C CA . TYR A 1 85 ? 2.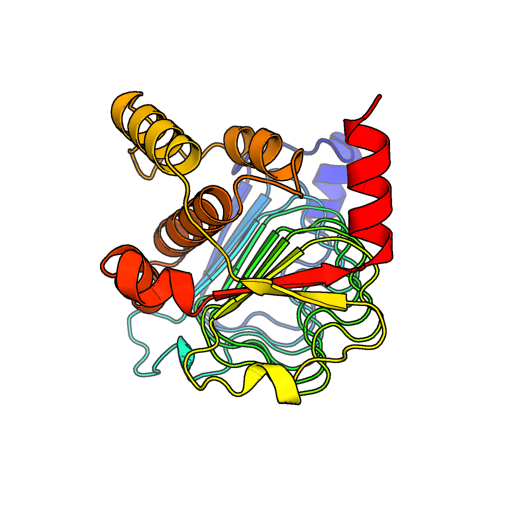199 -12.317 -1.570 1.00 98.75 85 TYR A CA 1
ATOM 612 C C . TYR A 1 85 ? 2.121 -12.501 -3.093 1.00 98.75 85 TYR A C 1
ATOM 614 O O . TYR A 1 85 ? 1.133 -13.041 -3.602 1.00 98.75 85 TYR A O 1
ATOM 622 N N . GLY A 1 86 ? 3.169 -12.075 -3.805 1.00 98.06 86 GLY A N 1
ATOM 623 C CA . GLY A 1 86 ? 3.289 -12.249 -5.255 1.00 98.06 86 GLY A CA 1
ATOM 624 C C . GLY A 1 86 ? 2.372 -11.366 -6.114 1.00 98.06 86 GLY A C 1
ATOM 625 O O . GLY A 1 86 ? 2.095 -11.743 -7.250 1.00 98.06 86 GLY A O 1
ATOM 626 N N . ALA A 1 87 ? 1.814 -10.270 -5.588 1.00 78.56 87 ALA A N 1
ATOM 627 C CA . ALA A 1 87 ? 0.769 -9.512 -6.287 1.00 78.56 87 ALA A CA 1
ATOM 628 C C . ALA A 1 87 ? 1.238 -8.912 -7.634 1.00 78.56 87 ALA A C 1
ATOM 630 O O . ALA A 1 87 ? 2.351 -8.418 -7.723 1.00 78.56 87 ALA A O 1
ATOM 631 N N . THR A 1 88 ? 0.400 -8.906 -8.677 1.00 83.12 88 THR A N 1
ATOM 632 C CA . THR A 1 88 ? 0.723 -8.365 -10.028 1.00 83.12 88 THR A CA 1
ATOM 633 C C . THR A 1 88 ? -0.368 -7.422 -10.552 1.00 83.12 88 THR A C 1
ATOM 635 O O . THR A 1 88 ? -0.595 -7.310 -11.751 1.00 83.12 88 THR A O 1
ATOM 638 N N . GLY A 1 89 ? -1.034 -6.714 -9.639 1.00 84.19 89 GLY A N 1
ATOM 639 C CA . GLY A 1 89 ? -1.882 -5.562 -9.947 1.00 84.19 89 GLY A CA 1
ATOM 640 C C . GLY A 1 89 ? -3.083 -5.454 -9.019 1.00 84.19 89 GLY A C 1
ATOM 641 O O . GLY A 1 89 ? -3.529 -6.454 -8.465 1.00 84.19 89 GLY A O 1
ATOM 642 N N . GLY A 1 90 ? -3.622 -4.251 -8.849 1.00 95.12 90 GLY A N 1
ATOM 643 C CA . GLY A 1 90 ? -4.720 -3.954 -7.925 1.00 95.12 90 GLY A CA 1
ATOM 644 C C . GLY A 1 90 ? -4.292 -3.026 -6.792 1.00 95.12 90 GLY A C 1
ATOM 645 O O . GLY A 1 90 ? -3.122 -2.648 -6.684 1.00 95.12 90 GLY A O 1
ATOM 646 N N . GLN A 1 91 ? -5.255 -2.644 -5.959 1.00 96.88 91 GLN A N 1
ATOM 647 C CA . GLN A 1 91 ? -5.082 -1.582 -4.969 1.00 96.88 91 GLN A CA 1
ATOM 648 C C . GLN A 1 91 ? -5.504 -2.027 -3.575 1.00 96.88 91 GLN A C 1
ATOM 650 O O . GLN A 1 91 ? -6.510 -2.717 -3.405 1.00 96.88 91 GLN A O 1
ATOM 655 N N . CYS A 1 92 ? -4.754 -1.618 -2.561 1.00 98.25 92 CYS A N 1
ATOM 656 C CA . CYS A 1 92 ? -5.049 -1.943 -1.176 1.00 98.25 92 CYS A CA 1
ATOM 657 C C . CYS A 1 92 ? -4.918 -0.738 -0.247 1.00 98.25 92 CYS A C 1
ATOM 659 O O . CYS A 1 92 ? -3.928 -0.008 -0.296 1.00 98.25 92 CYS A O 1
ATOM 661 N N . TYR A 1 93 ? -5.900 -0.575 0.637 1.00 98.75 93 TYR A N 1
ATOM 662 C CA . TYR A 1 93 ? -5.952 0.507 1.616 1.00 98.75 93 TYR A CA 1
ATOM 663 C C . TYR A 1 93 ? -6.258 -0.078 2.997 1.00 98.75 93 TYR A C 1
ATOM 665 O O . TYR A 1 93 ? -7.358 -0.573 3.246 1.00 98.75 93 TYR A O 1
ATOM 673 N N . PHE A 1 94 ? -5.271 -0.048 3.889 1.00 98.81 94 PHE A N 1
ATOM 674 C CA . PHE A 1 94 ? -5.331 -0.707 5.191 1.00 98.81 94 PHE A CA 1
ATOM 675 C C . PHE A 1 94 ? -5.153 0.311 6.319 1.00 98.81 94 PHE A C 1
ATOM 677 O O . PHE A 1 94 ? -4.055 0.827 6.517 1.00 98.81 94 PHE A O 1
ATOM 684 N N . ARG A 1 95 ? -6.232 0.616 7.047 1.00 98.62 95 ARG A N 1
ATOM 685 C CA . ARG A 1 95 ? -6.198 1.540 8.193 1.00 98.62 95 ARG A CA 1
ATOM 686 C C . ARG A 1 95 ? -5.727 0.821 9.452 1.00 98.62 95 ARG A C 1
ATOM 688 O O . ARG A 1 95 ? -6.534 0.405 10.279 1.00 98.62 95 ARG A O 1
ATOM 695 N N . GLY A 1 96 ? -4.423 0.606 9.515 1.00 98.44 96 GLY A N 1
ATOM 696 C CA . GLY A 1 96 ? -3.708 0.115 10.682 1.00 98.44 96 GLY A CA 1
ATOM 697 C C . GLY A 1 96 ? -2.454 -0.661 10.298 1.00 98.44 96 GLY A C 1
ATOM 698 O O . GLY A 1 96 ? -1.949 -0.528 9.178 1.00 98.44 96 GLY A O 1
ATOM 699 N N . VAL A 1 97 ? -1.938 -1.464 11.226 1.00 98.75 97 VAL A N 1
ATOM 700 C CA . VAL A 1 97 ? -0.643 -2.142 11.085 1.00 98.75 97 VAL A CA 1
ATOM 701 C C . VAL A 1 97 ? -0.797 -3.518 10.431 1.00 98.75 97 VAL A C 1
ATOM 703 O O . VAL A 1 97 ? -1.724 -4.280 10.726 1.00 98.75 97 VAL A O 1
ATOM 706 N N . ALA A 1 98 ? 0.134 -3.850 9.540 1.00 98.81 98 ALA A N 1
ATOM 707 C CA . ALA A 1 98 ? 0.310 -5.194 9.012 1.00 98.81 98 ALA A CA 1
ATOM 708 C C . ALA A 1 98 ? 1.315 -6.005 9.829 1.00 98.81 98 ALA A C 1
ATOM 710 O O . ALA A 1 98 ? 2.283 -5.461 10.364 1.00 98.81 98 ALA A O 1
ATOM 711 N N . GLY A 1 99 ? 1.133 -7.324 9.840 1.00 98.44 99 GLY A N 1
ATOM 712 C CA . GLY A 1 99 ? 2.133 -8.259 10.341 1.00 98.44 99 GLY A CA 1
ATOM 713 C C . GLY A 1 99 ? 3.426 -8.285 9.511 1.00 98.44 99 GLY A C 1
ATOM 714 O O . GLY A 1 99 ? 3.781 -7.361 8.775 1.00 98.44 99 GLY A O 1
ATOM 715 N N . GLU A 1 100 ? 4.163 -9.380 9.637 1.00 98.62 100 GLU A N 1
ATOM 716 C CA . GLU A 1 100 ? 5.438 -9.594 8.954 1.00 98.62 100 GLU A CA 1
ATOM 717 C C . GLU A 1 100 ? 5.259 -9.832 7.448 1.00 98.62 100 GLU A C 1
ATOM 719 O O . GLU A 1 100 ? 4.217 -10.303 6.980 1.00 98.62 100 GLU A O 1
ATOM 724 N N . ARG A 1 101 ? 6.323 -9.586 6.674 1.00 98.69 101 ARG A N 1
ATOM 725 C CA . ARG A 1 101 ? 6.392 -9.860 5.227 1.00 98.69 101 ARG A CA 1
ATOM 726 C C . ARG A 1 101 ? 5.292 -9.176 4.416 1.00 98.69 101 ARG A C 1
ATOM 728 O O . ARG A 1 101 ? 4.817 -9.713 3.414 1.00 98.69 101 ARG A O 1
ATOM 735 N N . PHE A 1 102 ? 4.864 -7.992 4.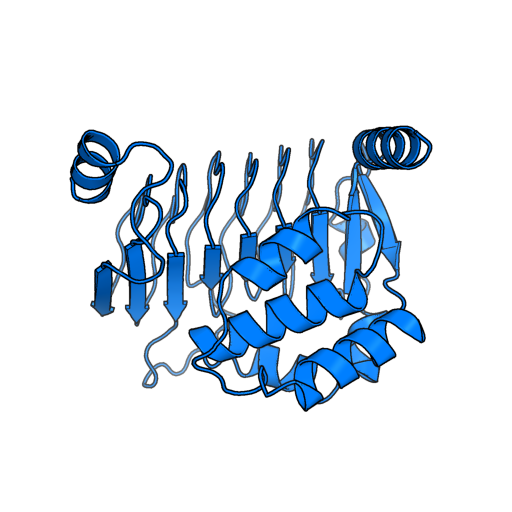838 1.00 98.88 102 PHE A N 1
ATOM 736 C CA . PHE A 1 102 ? 3.939 -7.180 4.056 1.00 98.88 102 PHE A CA 1
ATOM 737 C C . PHE A 1 102 ? 4.528 -6.872 2.673 1.00 98.88 102 PHE A C 1
ATOM 739 O O . PHE A 1 102 ? 5.665 -6.415 2.579 1.00 98.88 102 PHE A O 1
ATOM 746 N N . GLY A 1 103 ? 3.777 -7.110 1.596 1.00 98.50 103 GLY A N 1
ATOM 747 C CA . GLY A 1 103 ? 4.232 -6.823 0.233 1.00 98.50 103 GLY A CA 1
ATOM 748 C C . GLY A 1 103 ? 5.310 -7.778 -0.281 1.00 98.50 103 GLY A C 1
ATOM 749 O O . GLY A 1 103 ? 5.995 -7.457 -1.253 1.00 98.50 103 GLY A O 1
ATOM 750 N N . VAL A 1 104 ? 5.485 -8.944 0.350 1.00 98.69 104 VAL A N 1
ATOM 751 C CA . VAL A 1 104 ? 6.500 -9.913 -0.072 1.00 98.69 104 VAL A CA 1
ATOM 752 C C . VAL A 1 104 ? 6.260 -10.371 -1.511 1.00 98.69 104 VAL A C 1
ATOM 754 O O . VAL A 1 104 ? 5.178 -10.844 -1.870 1.00 98.69 104 VAL A O 1
ATOM 757 N N . ARG A 1 105 ? 7.281 -10.236 -2.360 1.00 98.56 105 ARG A N 1
ATOM 758 C CA . ARG A 1 105 ? 7.193 -10.495 -3.807 1.00 98.56 105 ARG A CA 1
ATOM 759 C C . ARG A 1 105 ? 6.120 -9.685 -4.542 1.00 98.56 105 ARG A C 1
ATOM 761 O O . ARG A 1 105 ? 5.674 -10.107 -5.610 1.00 98.56 105 ARG A O 1
ATOM 768 N N . ASN A 1 106 ? 5.699 -8.535 -4.011 1.00 98.62 106 ASN A N 1
ATOM 769 C CA . ASN A 1 106 ? 4.839 -7.631 -4.767 1.00 98.62 106 ASN A CA 1
ATOM 770 C C . ASN A 1 106 ? 5.525 -7.259 -6.093 1.00 98.62 106 ASN A C 1
ATOM 772 O O . ASN A 1 106 ? 6.711 -6.954 -6.132 1.00 98.62 106 ASN A O 1
ATOM 776 N N . SER A 1 107 ? 4.787 -7.375 -7.182 1.00 97.19 107 SER A N 1
ATOM 777 C CA . SER A 1 107 ? 5.251 -7.230 -8.559 1.00 97.19 107 SER A CA 1
ATOM 778 C C . SER A 1 107 ? 4.364 -6.268 -9.359 1.00 97.19 107 SER A C 1
ATOM 780 O O . SER A 1 107 ? 4.537 -6.159 -10.568 1.00 97.19 107 SER A O 1
ATOM 782 N N . GLY A 1 108 ? 3.411 -5.577 -8.721 1.00 94.38 108 GLY A N 1
ATOM 783 C CA . GLY A 1 108 ? 2.543 -4.624 -9.423 1.00 94.38 108 GLY A CA 1
ATOM 784 C C . GLY A 1 108 ? 1.368 -4.045 -8.634 1.00 94.38 108 GLY A C 1
ATOM 785 O O . GLY A 1 108 ? 0.682 -3.173 -9.153 1.00 94.38 108 GLY A O 1
ATOM 786 N N . ALA A 1 109 ? 1.101 -4.493 -7.404 1.00 96.75 109 ALA A N 1
ATOM 787 C CA . ALA A 1 109 ? 0.038 -3.900 -6.593 1.00 96.75 109 ALA A CA 1
ATOM 788 C C . ALA A 1 109 ? 0.474 -2.580 -5.946 1.00 96.75 109 ALA A C 1
ATOM 790 O O . ALA A 1 109 ? 1.649 -2.386 -5.612 1.00 96.75 109 ALA A O 1
ATOM 791 N N . ILE A 1 110 ? -0.509 -1.711 -5.725 1.00 97.81 110 ILE A N 1
ATOM 792 C CA . ILE A 1 110 ? -0.366 -0.463 -4.978 1.00 97.81 110 ILE A CA 1
ATOM 793 C C . ILE A 1 110 ? -0.999 -0.650 -3.605 1.00 97.81 110 ILE A C 1
ATOM 795 O O . ILE A 1 110 ? -2.151 -1.074 -3.508 1.00 97.81 110 ILE A O 1
ATOM 799 N N . ALA A 1 111 ? -0.261 -0.357 -2.538 1.00 98.38 111 ALA A N 1
ATOM 800 C CA . ALA A 1 111 ? -0.734 -0.600 -1.183 1.00 98.38 111 ALA A CA 1
ATOM 801 C C . ALA A 1 111 ? -0.354 0.522 -0.222 1.00 98.38 111 ALA A C 1
ATOM 803 O O . ALA A 1 111 ? 0.805 0.924 -0.167 1.00 98.38 111 ALA A O 1
ATOM 804 N N . ILE A 1 112 ? -1.325 0.983 0.566 1.00 98.75 112 ILE A N 1
ATOM 805 C CA . ILE A 1 112 ? -1.128 1.975 1.624 1.00 98.75 112 ILE A CA 1
ATOM 806 C C . ILE A 1 112 ? -1.543 1.362 2.960 1.00 98.75 112 ILE A C 1
ATOM 808 O O . ILE A 1 112 ? -2.649 0.827 3.082 1.00 98.75 112 ILE A O 1
ATOM 812 N N . VAL A 1 113 ? -0.643 1.431 3.940 1.00 98.88 113 VAL A N 1
ATOM 813 C CA . VAL A 1 113 ? -0.770 0.825 5.273 1.00 98.88 113 VAL A CA 1
ATOM 814 C C . VAL A 1 113 ? -0.181 1.753 6.339 1.00 98.88 113 VAL A C 1
ATOM 816 O O . VAL A 1 113 ? 0.704 2.552 6.040 1.00 98.88 113 VAL A O 1
ATOM 819 N N . GLU A 1 114 ? -0.647 1.672 7.584 1.00 98.81 114 GLU A N 1
ATOM 820 C CA . GLU A 1 114 ? -0.235 2.594 8.660 1.00 98.81 114 GLU A CA 1
ATOM 821 C C . GLU A 1 114 ? 0.932 2.072 9.511 1.00 98.81 114 GLU A C 1
ATOM 823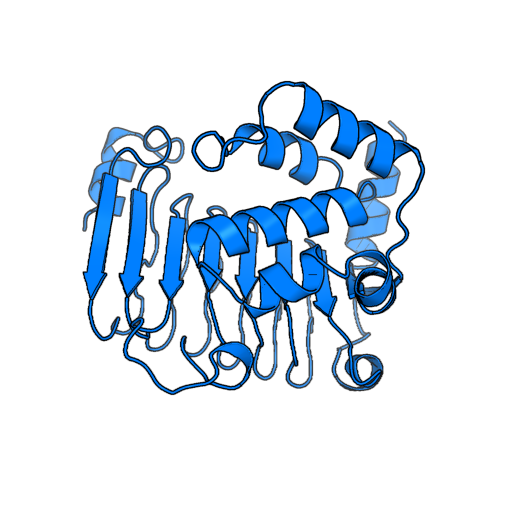 O O . GLU A 1 114 ? 1.465 2.789 10.347 1.00 98.81 114 GLU A O 1
ATOM 828 N N . GLY A 1 115 ? 1.396 0.854 9.244 1.00 98.62 115 GLY A N 1
ATOM 829 C CA . GLY A 1 115 ? 2.613 0.286 9.813 1.00 98.62 115 GLY A CA 1
ATOM 830 C C . GLY A 1 115 ? 2.844 -1.126 9.295 1.00 98.62 115 GLY A C 1
ATOM 831 O O . GLY A 1 115 ? 1.925 -1.766 8.783 1.00 98.62 115 GLY A O 1
ATOM 832 N N . VAL A 1 116 ? 4.067 -1.634 9.418 1.00 98.75 116 VAL A N 1
ATOM 833 C CA . VAL A 1 116 ? 4.406 -3.001 8.990 1.00 98.75 116 VAL A CA 1
ATOM 834 C C . VAL A 1 116 ? 5.352 -3.678 9.974 1.00 98.75 116 VAL A C 1
ATOM 836 O O . VAL A 1 116 ? 6.203 -3.026 10.580 1.00 98.75 116 VAL A O 1
ATOM 839 N N . GLY A 1 117 ? 5.243 -5.001 10.091 1.00 98.62 117 GLY A N 1
ATOM 840 C CA . GLY A 1 117 ? 6.198 -5.833 10.820 1.00 98.62 117 GLY A CA 1
ATOM 841 C C . GLY A 1 117 ? 7.542 -6.009 10.101 1.00 98.62 117 GLY A C 1
ATOM 842 O O . GLY A 1 117 ? 7.911 -5.251 9.198 1.00 98.62 117 GLY A O 1
ATOM 843 N N . ASP A 1 118 ? 8.301 -7.025 10.522 1.00 98.75 118 ASP A N 1
ATOM 844 C CA . ASP A 1 118 ? 9.606 -7.356 9.939 1.00 98.75 118 ASP A CA 1
ATOM 845 C C . ASP A 1 118 ? 9.464 -7.823 8.476 1.00 98.75 118 ASP A C 1
ATOM 847 O O . ASP A 1 118 ? 8.432 -8.360 8.067 1.00 98.75 118 ASP A O 1
ATOM 851 N N . HIS A 1 119 ? 10.525 -7.654 7.682 1.00 98.75 119 HIS A N 1
ATOM 852 C CA . HIS A 1 119 ? 10.621 -8.109 6.288 1.00 98.75 119 HIS A CA 1
ATOM 853 C C . HIS A 1 119 ? 9.606 -7.460 5.326 1.00 98.75 119 HIS A C 1
ATOM 855 O O . HIS A 1 119 ? 9.210 -8.062 4.326 1.00 98.75 119 HIS A O 1
ATOM 861 N N . GLY A 1 120 ? 9.164 -6.230 5.604 1.00 98.75 120 GLY A N 1
ATOM 862 C CA . GLY A 1 120 ? 8.327 -5.472 4.669 1.00 98.75 120 GLY A CA 1
ATOM 863 C C . GLY A 1 120 ? 9.003 -5.309 3.299 1.00 98.75 120 GLY A C 1
ATOM 864 O O . GLY A 1 120 ? 10.204 -5.069 3.227 1.00 98.75 120 GLY A O 1
ATOM 865 N N . CYS A 1 121 ? 8.238 -5.453 2.217 1.00 98.75 121 CYS A N 1
ATOM 866 C CA . CYS A 1 121 ? 8.681 -5.379 0.816 1.00 98.75 121 CYS A CA 1
ATOM 867 C C . CYS A 1 121 ? 9.805 -6.361 0.430 1.00 98.75 121 CYS A C 1
ATOM 869 O O . CYS A 1 121 ? 10.520 -6.144 -0.549 1.00 98.75 121 CYS A O 1
ATOM 871 N N . GLU A 1 122 ? 9.972 -7.453 1.178 1.00 98.75 122 GLU A N 1
ATOM 872 C CA . GLU A 1 122 ? 10.966 -8.481 0.868 1.00 98.75 122 GLU A CA 1
ATOM 873 C C . GLU A 1 122 ? 10.717 -9.084 -0.531 1.00 98.75 122 GLU A C 1
ATOM 875 O O . GLU A 1 122 ? 9.595 -9.463 -0.877 1.00 98.75 122 GLU A O 1
ATOM 880 N N . TYR A 1 123 ? 11.759 -9.165 -1.359 1.00 98.69 123 TYR A N 1
ATOM 881 C CA . TYR A 1 123 ? 11.695 -9.649 -2.746 1.00 98.69 123 TYR A CA 1
ATOM 882 C C . TYR A 1 123 ? 10.697 -8.919 -3.663 1.00 98.69 123 TYR A C 1
ATOM 884 O O . TYR A 1 123 ? 10.272 -9.489 -4.668 1.00 98.69 123 TYR A O 1
ATOM 892 N N . MET A 1 124 ? 10.285 -7.691 -3.334 1.00 98.69 124 MET A N 1
ATOM 893 C CA . MET A 1 124 ? 9.413 -6.891 -4.199 1.00 98.69 124 MET A CA 1
ATOM 894 C C . MET A 1 124 ? 10.126 -6.554 -5.524 1.00 98.69 124 MET A C 1
ATOM 896 O O . MET A 1 124 ? 11.294 -6.164 -5.538 1.00 98.69 124 MET A O 1
ATOM 900 N N . THR A 1 125 ? 9.429 -6.749 -6.644 1.00 97.62 125 THR A N 1
ATOM 901 C CA . THR A 1 125 ? 9.942 -6.552 -8.010 1.00 97.62 125 THR A CA 1
ATOM 902 C C . THR A 1 125 ? 9.136 -5.534 -8.819 1.00 97.62 125 THR A C 1
ATOM 904 O O . THR A 1 125 ? 9.467 -5.283 -9.974 1.00 97.62 125 THR A O 1
ATOM 907 N N . GLY A 1 126 ? 8.079 -4.955 -8.248 1.00 95.25 126 GLY A N 1
ATOM 908 C CA . GLY A 1 126 ? 7.220 -3.968 -8.900 1.00 95.25 126 GLY A CA 1
ATOM 909 C C . GLY A 1 126 ? 6.076 -3.509 -7.996 1.00 95.25 126 GLY A C 1
ATOM 910 O O . GLY A 1 126 ? 5.834 -4.095 -6.941 1.00 95.25 126 GLY A O 1
ATOM 911 N N . GLY A 1 127 ? 5.350 -2.475 -8.424 1.00 95.75 127 GLY A N 1
ATOM 912 C CA . GLY A 1 127 ? 4.280 -1.849 -7.642 1.00 95.75 127 GLY A CA 1
ATOM 913 C C . GLY A 1 127 ? 4.770 -0.718 -6.732 1.00 95.75 127 GLY A C 1
ATOM 914 O O . GLY A 1 127 ? 5.941 -0.330 -6.775 1.00 95.75 127 GLY A O 1
ATOM 915 N N . VAL A 1 128 ? 3.854 -0.191 -5.914 1.00 97.50 128 VAL A N 1
ATOM 916 C CA . VAL A 1 128 ? 4.117 0.929 -4.996 1.00 97.50 128 VAL A CA 1
ATOM 917 C C . VAL A 1 128 ? 3.582 0.610 -3.605 1.00 97.50 128 VAL A C 1
ATOM 919 O O . VAL A 1 128 ? 2.421 0.237 -3.452 1.00 97.50 128 VAL A O 1
ATOM 922 N N . VAL A 1 129 ? 4.411 0.775 -2.577 1.00 98.69 129 VAL A N 1
ATOM 923 C CA . VAL A 1 129 ? 4.005 0.610 -1.174 1.00 98.69 129 VAL A CA 1
ATOM 924 C C . VAL A 1 129 ? 4.177 1.926 -0.422 1.00 98.69 129 VAL A C 1
ATOM 926 O O . VAL A 1 129 ? 5.228 2.546 -0.499 1.00 98.69 129 VAL A O 1
ATOM 929 N N . VAL A 1 130 ? 3.171 2.346 0.338 1.00 98.81 130 VAL A N 1
ATOM 930 C CA . VAL A 1 130 ? 3.250 3.494 1.249 1.00 98.81 130 VAL A CA 1
ATOM 931 C C . VAL A 1 130 ? 3.020 3.008 2.675 1.00 98.81 130 VAL A C 1
ATOM 933 O O . VAL A 1 130 ? 1.994 2.389 2.959 1.00 98.81 130 VAL A O 1
ATOM 936 N N . VAL A 1 131 ? 3.957 3.310 3.572 1.00 98.88 131 VAL A N 1
ATOM 937 C CA . VAL A 1 131 ? 3.861 3.014 5.006 1.00 98.88 131 VAL A CA 1
ATOM 938 C C . VAL A 1 131 ? 3.776 4.328 5.785 1.00 98.88 131 VAL A C 1
ATOM 940 O O . VAL A 1 131 ? 4.738 5.093 5.828 1.00 98.88 131 VAL A O 1
ATOM 943 N N . LEU A 1 132 ? 2.625 4.591 6.408 1.00 98.75 132 LEU A N 1
ATOM 944 C CA . LEU A 1 132 ? 2.314 5.830 7.143 1.00 98.75 132 LEU A CA 1
ATOM 945 C C . LEU A 1 132 ? 2.705 5.780 8.632 1.00 98.75 132 LEU A C 1
ATOM 947 O O . LEU A 1 132 ? 2.229 6.586 9.437 1.00 98.75 132 LEU A O 1
ATOM 951 N N . GLY A 1 133 ? 3.587 4.856 9.001 1.00 96.75 133 GLY A N 1
ATOM 952 C CA . GLY A 1 133 ? 4.055 4.669 10.368 1.00 96.75 133 GLY A CA 1
ATOM 953 C C . GLY A 1 133 ? 5.261 3.739 10.444 1.00 96.75 133 GLY A C 1
ATOM 954 O O . GLY A 1 133 ? 6.046 3.638 9.504 1.00 96.75 133 GLY A O 1
ATOM 955 N N . GLY A 1 134 ? 5.427 3.081 11.591 1.00 95.94 134 GLY A N 1
ATOM 956 C CA . GLY A 1 134 ? 6.629 2.305 11.891 1.00 95.94 134 GLY A CA 1
ATOM 957 C C . GLY A 1 134 ? 6.809 1.059 11.018 1.00 95.94 134 GLY A C 1
ATOM 958 O O . GLY A 1 134 ? 5.843 0.424 10.592 1.00 95.94 134 GLY A O 1
ATOM 959 N N . THR A 1 135 ? 8.069 0.673 10.814 1.00 98.25 135 THR A N 1
ATOM 960 C CA . THR A 1 135 ? 8.442 -0.586 10.155 1.00 98.25 135 THR A CA 1
ATOM 961 C C . THR A 1 135 ? 9.160 -1.527 11.115 1.00 98.25 135 THR A C 1
ATOM 963 O O . THR A 1 135 ? 9.858 -1.093 12.038 1.00 98.25 135 THR A O 1
ATOM 966 N N . GLY A 1 136 ? 9.075 -2.829 10.857 1.00 98.00 136 GLY A N 1
ATOM 967 C CA . GLY A 1 136 ? 9.991 -3.808 11.426 1.00 98.00 136 GLY A CA 1
ATOM 968 C C . GLY A 1 136 ? 11.377 -3.774 10.775 1.00 98.00 136 GLY A C 1
ATOM 969 O O . GLY A 1 136 ? 11.726 -2.857 10.026 1.00 98.00 136 GLY A O 1
ATOM 970 N N . ARG A 1 137 ? 12.181 -4.785 11.096 1.00 98.44 137 ARG A N 1
ATOM 971 C CA . ARG A 1 137 ? 13.565 -4.977 10.642 1.00 98.44 137 ARG A CA 1
ATOM 972 C C . ARG A 1 137 ? 13.629 -5.597 9.250 1.00 98.44 137 ARG A C 1
ATOM 974 O O . ARG A 1 137 ? 12.680 -6.224 8.787 1.00 98.44 137 ARG A O 1
ATOM 981 N N . ASN A 1 138 ? 14.807 -5.509 8.637 1.00 98.56 138 ASN A N 1
ATOM 982 C CA . ASN A 1 138 ? 15.141 -6.121 7.353 1.00 98.56 138 ASN A CA 1
ATOM 983 C C . ASN A 1 138 ? 14.184 -5.718 6.211 1.00 98.56 138 ASN A C 1
ATOM 985 O O . ASN A 1 138 ? 13.898 -6.514 5.315 1.00 98.56 138 ASN A O 1
ATOM 989 N N . PHE A 1 139 ? 13.670 -4.486 6.259 1.00 98.88 139 PHE A N 1
ATOM 990 C CA . PHE A 1 139 ? 12.789 -3.945 5.226 1.00 98.88 139 PHE A CA 1
ATOM 991 C C . PHE A 1 139 ? 13.513 -3.894 3.868 1.00 98.88 139 PHE A C 1
ATOM 993 O O . PHE A 1 139 ? 14.697 -3.564 3.811 1.00 98.88 139 PHE A O 1
ATOM 1000 N N . ALA A 1 140 ? 12.798 -4.206 2.786 1.00 98.69 140 ALA A N 1
ATOM 1001 C CA . ALA A 1 140 ? 13.271 -4.229 1.399 1.00 98.69 140 ALA A CA 1
ATOM 1002 C C . ALA A 1 140 ? 14.415 -5.221 1.102 1.00 98.69 140 ALA A C 1
ATOM 1004 O O . ALA A 1 140 ? 15.117 -5.097 0.097 1.00 98.69 140 ALA A O 1
ATOM 1005 N N . ALA A 1 141 ? 14.598 -6.253 1.932 1.00 98.75 141 ALA A N 1
ATOM 1006 C CA . ALA A 1 141 ? 15.568 -7.306 1.647 1.00 98.75 141 ALA A CA 1
ATOM 1007 C C . ALA A 1 141 ? 15.266 -8.002 0.308 1.00 98.75 141 ALA A C 1
ATOM 1009 O O . ALA A 1 141 ? 14.165 -8.501 0.078 1.00 98.75 141 ALA A O 1
ATOM 1010 N N . GLY A 1 142 ? 16.247 -8.020 -0.597 1.00 98.38 142 GLY A N 1
ATOM 1011 C CA . GLY A 1 142 ? 16.090 -8.609 -1.930 1.00 98.38 142 GLY A CA 1
ATOM 1012 C C . GLY A 1 142 ? 15.097 -7.880 -2.843 1.00 98.38 142 GLY A C 1
ATOM 1013 O O . GLY A 1 142 ? 14.709 -8.445 -3.863 1.00 98.38 142 GLY A O 1
ATOM 1014 N N . MET A 1 143 ? 14.659 -6.666 -2.491 1.00 98.56 143 MET A N 1
ATOM 1015 C CA . MET A 1 143 ? 13.809 -5.843 -3.350 1.00 98.56 143 MET A CA 1
ATOM 1016 C C . MET A 1 143 ? 14.598 -5.426 -4.598 1.00 98.56 143 MET A C 1
ATOM 1018 O O . MET A 1 143 ? 15.660 -4.813 -4.497 1.00 98.56 143 MET A O 1
ATOM 1022 N N . SER A 1 144 ? 14.083 -5.771 -5.777 1.00 97.81 144 SER A N 1
ATOM 1023 C CA . SER A 1 144 ? 14.751 -5.563 -7.067 1.00 97.81 144 SER A CA 1
ATOM 1024 C C . SER A 1 144 ? 13.943 -4.723 -8.057 1.00 97.81 144 SER A C 1
ATOM 1026 O O . SER A 1 144 ? 14.446 -4.433 -9.138 1.00 97.81 144 SER A O 1
ATOM 1028 N N . GLY A 1 145 ? 12.711 -4.331 -7.718 1.00 95.62 145 GLY A N 1
ATOM 1029 C CA . GLY A 1 145 ? 11.924 -3.370 -8.494 1.00 95.62 145 GLY A CA 1
ATOM 1030 C C . GLY A 1 145 ? 10.760 -2.769 -7.702 1.00 95.62 145 GLY A C 1
ATOM 1031 O O . GLY A 1 145 ? 10.422 -3.250 -6.621 1.00 95.62 145 GLY A O 1
ATOM 1032 N N . GLY A 1 146 ? 10.145 -1.723 -8.258 1.00 95.62 146 GLY A N 1
ATOM 1033 C CA . GLY A 1 146 ? 9.091 -0.941 -7.601 1.00 95.62 146 GLY A CA 1
ATOM 1034 C C . GLY A 1 146 ? 9.628 0.142 -6.660 1.00 95.62 146 GLY A C 1
ATOM 1035 O O . GLY A 1 146 ? 10.835 0.387 -6.602 1.00 95.62 146 GLY A O 1
ATOM 1036 N N . ILE A 1 147 ? 8.717 0.802 -5.940 1.00 96.88 147 ILE A N 1
ATOM 1037 C CA . ILE A 1 147 ? 9.029 1.880 -4.987 1.00 96.88 147 ILE A CA 1
ATOM 1038 C C . ILE A 1 147 ? 8.310 1.620 -3.664 1.00 96.88 147 ILE A C 1
ATOM 1040 O O . ILE A 1 147 ? 7.147 1.209 -3.657 1.00 96.88 147 ILE A O 1
ATOM 1044 N N . ALA A 1 148 ? 8.971 1.920 -2.546 1.00 98.50 148 ALA A N 1
ATOM 1045 C CA . ALA A 1 148 ? 8.288 2.103 -1.273 1.00 98.50 148 ALA A CA 1
ATOM 1046 C C . ALA A 1 148 ? 8.533 3.506 -0.705 1.00 98.50 148 ALA A C 1
ATOM 1048 O O . ALA A 1 148 ? 9.639 4.028 -0.795 1.00 98.50 148 ALA A O 1
ATOM 1049 N N . TYR A 1 149 ? 7.514 4.101 -0.093 1.00 98.69 149 TYR A N 1
ATOM 1050 C CA . TYR A 1 149 ? 7.613 5.335 0.679 1.00 98.69 149 TYR A CA 1
ATOM 1051 C C . TYR A 1 149 ? 7.349 5.015 2.143 1.00 98.69 149 TYR A C 1
ATOM 1053 O O . TYR A 1 149 ? 6.309 4.444 2.477 1.00 98.69 149 TYR A O 1
ATOM 1061 N N . VAL A 1 150 ? 8.284 5.371 3.016 1.00 98.81 150 VAL A N 1
ATOM 1062 C CA . VAL A 1 150 ? 8.199 5.081 4.449 1.00 98.81 150 VAL A CA 1
ATOM 1063 C C . VAL A 1 150 ? 8.268 6.380 5.229 1.00 98.81 150 VAL A C 1
ATOM 1065 O O . VAL A 1 150 ? 9.188 7.171 5.030 1.00 98.81 150 VAL A O 1
ATOM 1068 N N . LEU A 1 151 ? 7.302 6.593 6.118 1.00 98.69 151 LEU A N 1
ATOM 1069 C CA . LEU A 1 151 ? 7.317 7.702 7.060 1.00 98.69 151 LEU A CA 1
ATOM 1070 C C . LEU A 1 151 ? 8.242 7.386 8.249 1.00 98.69 151 LEU A C 1
ATOM 1072 O O . LEU A 1 151 ? 7.876 6.630 9.147 1.00 98.69 151 LEU A O 1
ATOM 1076 N N . ASP A 1 152 ? 9.434 7.986 8.274 1.00 97.62 152 ASP A N 1
ATOM 1077 C CA . ASP A 1 152 ? 10.448 7.800 9.319 1.00 97.62 152 ASP A CA 1
ATOM 1078 C C . ASP A 1 152 ? 10.400 8.923 10.369 1.00 97.62 152 ASP A C 1
ATOM 1080 O O . ASP A 1 152 ? 11.270 9.789 10.449 1.00 97.62 152 ASP A O 1
ATOM 1084 N N . GLU A 1 153 ? 9.363 8.928 11.209 1.00 95.06 153 GLU A N 1
ATOM 1085 C CA . GLU A 1 153 ? 9.222 9.942 12.271 1.00 95.06 153 GLU A CA 1
ATOM 1086 C C . GLU A 1 153 ? 10.288 9.847 13.365 1.00 95.06 153 GLU A C 1
ATOM 1088 O O . GLU A 1 153 ? 10.597 10.847 14.013 1.00 95.06 153 GLU A O 1
ATOM 1093 N N . LYS A 1 154 ? 10.827 8.647 13.604 1.00 94.94 154 LYS A N 1
ATOM 1094 C CA . LYS A 1 154 ? 11.818 8.403 14.663 1.00 94.94 154 LYS A CA 1
ATOM 1095 C C . LYS A 1 154 ? 13.253 8.624 14.185 1.00 94.94 154 LYS A C 1
ATOM 1097 O O . LYS A 1 154 ? 14.152 8.680 15.022 1.00 94.94 154 LYS A O 1
ATOM 1102 N N . GLY A 1 155 ? 13.472 8.746 12.876 1.00 95.31 155 GLY A N 1
ATOM 1103 C CA . GLY A 1 155 ? 14.803 8.825 12.275 1.00 95.31 155 GLY A CA 1
ATOM 1104 C C . GLY A 1 155 ? 15.600 7.522 12.401 1.00 95.31 155 GLY A C 1
ATOM 1105 O O . GLY A 1 155 ? 16.831 7.546 12.331 1.00 95.31 155 GLY A O 1
ATOM 1106 N N . ASP A 1 156 ? 14.928 6.395 12.655 1.00 95.94 156 ASP A N 1
ATOM 1107 C CA . ASP A 1 156 ? 15.554 5.095 12.918 1.00 95.94 156 ASP A CA 1
ATOM 1108 C C . ASP A 1 156 ? 15.368 4.095 11.765 1.00 95.94 156 ASP A C 1
ATOM 1110 O O . ASP A 1 156 ? 15.884 2.975 11.823 1.00 95.94 156 ASP A O 1
ATOM 1114 N N . PHE A 1 157 ? 14.727 4.494 10.661 1.00 97.94 157 PHE A N 1
ATOM 1115 C CA . PHE A 1 157 ? 14.525 3.605 9.517 1.00 97.94 157 PHE A CA 1
ATOM 1116 C C . PHE A 1 157 ? 15.847 3.134 8.888 1.00 97.94 157 PHE A C 1
ATOM 1118 O O . PHE A 1 157 ? 15.958 1.995 8.427 1.00 97.94 157 PHE A O 1
ATOM 1125 N N . ARG A 1 158 ? 16.905 3.955 8.970 1.00 95.81 158 ARG A N 1
ATOM 1126 C CA . ARG A 1 158 ? 18.259 3.611 8.492 1.00 95.81 158 ARG A CA 1
ATOM 1127 C C . ARG A 1 158 ? 18.854 2.347 9.121 1.00 95.81 158 ARG A C 1
ATOM 1129 O O . ARG A 1 158 ? 19.699 1.723 8.491 1.00 95.81 158 ARG A O 1
ATOM 1136 N N . ILE A 1 159 ? 18.446 1.967 10.332 1.00 97.00 159 ILE A N 1
ATOM 1137 C CA . ILE A 1 159 ? 18.902 0.718 10.974 1.00 97.00 159 ILE A CA 1
ATOM 1138 C C . ILE A 1 159 ? 17.910 -0.442 10.789 1.00 97.00 159 ILE A C 1
ATOM 1140 O O . ILE A 1 159 ? 18.172 -1.556 11.240 1.00 97.00 159 ILE A O 1
ATOM 1144 N N . ARG A 1 160 ? 16.764 -0.188 10.148 1.00 97.69 160 ARG A N 1
ATOM 1145 C CA . ARG A 1 160 ? 15.679 -1.155 9.934 1.00 97.69 160 ARG A CA 1
ATOM 1146 C C . ARG A 1 160 ? 15.627 -1.692 8.505 1.00 97.69 160 ARG A C 1
ATOM 1148 O O . ARG A 1 160 ? 15.137 -2.803 8.315 1.00 97.69 160 ARG A O 1
ATOM 1155 N N . TYR A 1 161 ? 16.123 -0.954 7.513 1.00 98.19 161 TYR A N 1
ATOM 1156 C CA . TYR A 1 161 ? 16.170 -1.422 6.124 1.00 98.19 161 TYR A CA 1
ATOM 1157 C C . TYR A 1 161 ? 17.393 -2.302 5.826 1.00 98.19 161 TYR A C 1
ATOM 1159 O O . TYR A 1 161 ? 18.395 -2.285 6.542 1.00 98.19 161 TYR A O 1
ATOM 1167 N N . ASN A 1 162 ? 17.300 -3.089 4.757 1.00 98.50 162 ASN A N 1
ATOM 1168 C CA . ASN A 1 162 ? 18.398 -3.880 4.224 1.00 98.50 162 ASN A CA 1
ATOM 1169 C C . ASN A 1 162 ? 19.060 -3.134 3.047 1.00 98.50 162 ASN A C 1
ATOM 1171 O O . ASN A 1 162 ? 18.443 -3.030 1.989 1.00 98.50 162 ASN A O 1
ATOM 1175 N N . PRO A 1 163 ? 20.311 -2.660 3.178 1.00 97.94 163 PRO A N 1
ATOM 1176 C CA . PRO A 1 163 ? 20.966 -1.836 2.159 1.00 97.94 163 PRO A CA 1
ATOM 1177 C C . PRO A 1 163 ? 21.569 -2.630 0.991 1.00 97.94 163 PRO A C 1
ATOM 1179 O O . PRO A 1 163 ? 22.249 -2.050 0.154 1.00 97.94 163 PRO A O 1
ATOM 1182 N N . ALA A 1 164 ? 21.393 -3.955 0.928 1.00 97.88 164 ALA A N 1
ATOM 1183 C CA . ALA A 1 164 ? 22.125 -4.785 -0.033 1.00 97.88 164 ALA A CA 1
ATOM 1184 C C . ALA A 1 164 ? 21.787 -4.484 -1.503 1.00 97.88 164 ALA A C 1
ATOM 1186 O O . ALA A 1 164 ? 22.630 -4.696 -2.370 1.00 97.88 164 ALA A O 1
ATOM 1187 N N . MET A 1 165 ? 20.559 -4.042 -1.792 1.00 97.94 165 MET A N 1
ATOM 1188 C CA . MET A 1 165 ? 20.081 -3.805 -3.164 1.00 97.94 165 MET A CA 1
ATOM 1189 C C . MET A 1 165 ? 19.322 -2.488 -3.345 1.00 97.94 165 MET A C 1
ATOM 1191 O O . MET A 1 165 ? 19.018 -2.120 -4.481 1.00 97.94 165 MET A O 1
ATOM 1195 N N . VAL A 1 166 ? 19.002 -1.791 -2.253 1.00 98.12 166 VAL A N 1
ATOM 1196 C CA . VAL A 1 166 ? 18.185 -0.575 -2.270 1.00 98.12 166 VAL A CA 1
ATOM 1197 C C . VAL A 1 166 ? 18.914 0.594 -1.637 1.00 98.12 166 VAL A C 1
ATOM 1199 O O . VAL A 1 166 ? 19.723 0.422 -0.725 1.00 98.12 166 VAL A O 1
ATOM 1202 N N . GLU A 1 167 ? 18.556 1.786 -2.092 1.00 97.69 167 GLU A N 1
ATOM 1203 C CA . GLU A 1 167 ? 18.986 3.053 -1.520 1.00 97.69 167 GLU A CA 1
ATOM 1204 C C . GLU A 1 167 ? 17.798 3.821 -0.946 1.00 97.69 167 GLU A C 1
ATOM 1206 O O . GLU A 1 167 ? 16.640 3.617 -1.327 1.00 97.69 167 GLU A O 1
ATOM 1211 N N . LEU A 1 168 ? 18.124 4.694 0.005 1.00 97.69 168 LEU A N 1
ATOM 1212 C CA . LEU A 1 168 ? 17.194 5.602 0.653 1.00 97.69 168 LEU A CA 1
ATOM 1213 C C . LEU A 1 168 ? 17.373 7.003 0.087 1.00 97.69 168 LEU A C 1
ATOM 1215 O O . LEU A 1 168 ? 18.479 7.545 0.134 1.00 97.69 168 LEU A O 1
ATOM 1219 N N . GLU A 1 169 ? 16.282 7.613 -0.358 1.00 95.69 169 GLU A N 1
ATOM 1220 C CA . GLU A 1 169 ? 16.292 8.967 -0.897 1.00 95.69 169 GLU A CA 1
ATOM 1221 C C . GLU A 1 169 ? 15.318 9.881 -0.161 1.00 95.69 169 GLU A C 1
ATOM 1223 O O . GLU A 1 169 ? 14.201 9.461 0.161 1.00 95.69 169 GLU A O 1
ATOM 1228 N N . PRO A 1 170 ? 15.716 11.137 0.106 1.00 95.25 170 PRO A N 1
ATOM 1229 C CA . PRO A 1 170 ? 14.775 12.143 0.563 1.00 95.25 170 PRO A CA 1
ATOM 1230 C C . PRO A 1 170 ? 13.774 12.453 -0.551 1.00 95.25 170 PRO A C 1
ATOM 1232 O O . PRO A 1 170 ? 14.121 12.445 -1.732 1.00 95.25 170 PRO A O 1
ATOM 1235 N N . ILE A 1 171 ? 12.545 12.774 -0.165 1.00 94.94 171 ILE A N 1
ATOM 1236 C CA . ILE A 1 171 ? 11.531 13.250 -1.102 1.00 94.94 171 ILE A CA 1
ATOM 1237 C C . ILE A 1 171 ? 11.509 14.772 -1.046 1.00 94.94 171 ILE A C 1
ATOM 1239 O O . ILE A 1 171 ? 11.386 15.365 0.027 1.00 94.94 171 ILE A O 1
ATOM 1243 N N . THR A 1 172 ? 11.625 15.403 -2.207 1.00 89.69 172 THR A N 1
ATOM 1244 C CA . THR A 1 172 ? 11.485 16.851 -2.366 1.00 89.69 172 THR A CA 1
ATOM 1245 C C . THR A 1 172 ? 10.266 17.146 -3.219 1.00 89.69 172 THR A C 1
ATOM 1247 O O . THR A 1 172 ? 10.018 16.433 -4.185 1.00 89.69 172 THR A O 1
ATOM 1250 N N . GLU A 1 173 ? 9.535 18.198 -2.872 1.00 89.50 173 GLU A N 1
ATOM 1251 C CA . GLU A 1 173 ? 8.466 18.742 -3.708 1.00 89.50 173 GLU A CA 1
ATOM 1252 C C . GLU A 1 173 ? 9.016 19.939 -4.483 1.00 89.50 173 GLU A C 1
ATOM 1254 O O . GLU A 1 173 ? 9.532 20.890 -3.881 1.00 89.50 173 GLU A O 1
ATOM 1259 N N . ASP A 1 174 ? 8.929 19.879 -5.808 1.00 85.19 174 ASP A N 1
ATOM 1260 C CA . ASP A 1 174 ? 9.327 20.975 -6.690 1.00 85.19 174 ASP A CA 1
ATOM 1261 C C . ASP A 1 174 ? 8.118 21.804 -7.171 1.00 85.19 174 ASP A C 1
ATOM 1263 O O . ASP A 1 174 ? 6.961 21.529 -6.842 1.00 85.19 174 ASP A O 1
ATOM 1267 N N . ASP A 1 175 ? 8.380 22.881 -7.914 1.00 83.56 175 ASP A N 1
ATOM 1268 C CA . ASP A 1 175 ? 7.311 23.747 -8.426 1.00 83.56 175 ASP A CA 1
ATOM 1269 C C . ASP A 1 175 ? 6.428 23.028 -9.460 1.00 83.56 175 ASP A C 1
ATOM 1271 O O . ASP A 1 175 ? 5.242 23.333 -9.566 1.00 83.56 175 ASP A O 1
ATOM 1275 N N . ALA A 1 176 ? 6.961 22.033 -10.179 1.00 79.50 176 ALA A N 1
ATOM 1276 C CA . ALA A 1 176 ? 6.181 21.255 -11.136 1.00 79.50 176 ALA A CA 1
ATOM 1277 C C . ALA A 1 176 ? 5.178 20.334 -10.424 1.00 79.50 176 ALA A C 1
ATOM 1279 O O . ALA A 1 176 ? 4.032 20.228 -10.866 1.00 79.50 176 ALA A O 1
ATOM 1280 N N . ASP A 1 177 ? 5.573 19.727 -9.302 1.00 80.00 177 ASP A N 1
ATOM 1281 C CA . ASP A 1 177 ? 4.685 18.953 -8.431 1.00 80.00 177 ASP A CA 1
ATOM 1282 C C . ASP A 1 177 ? 3.539 19.822 -7.899 1.00 80.00 177 ASP A C 1
ATOM 1284 O O . ASP A 1 177 ? 2.370 19.424 -7.947 1.00 80.00 177 ASP A O 1
ATOM 1288 N N . LYS A 1 178 ? 3.855 21.041 -7.446 1.00 81.44 178 LYS A N 1
ATOM 1289 C CA . LYS A 1 178 ? 2.853 22.003 -6.959 1.00 81.44 178 LYS A CA 1
ATOM 1290 C C . LYS A 1 178 ? 1.901 22.434 -8.066 1.00 81.44 178 LYS A C 1
ATOM 1292 O O . LYS A 1 178 ? 0.688 22.397 -7.866 1.00 81.44 178 LYS A O 1
ATOM 1297 N N . ASP A 1 179 ? 2.427 22.792 -9.234 1.00 80.56 179 ASP A N 1
ATOM 1298 C CA . ASP A 1 179 ? 1.626 23.197 -10.390 1.00 80.56 179 ASP A CA 1
ATOM 1299 C C . ASP A 1 179 ? 0.698 22.071 -10.858 1.00 80.56 179 ASP A C 1
ATOM 1301 O O . ASP A 1 179 ? -0.482 22.306 -11.134 1.00 80.56 179 ASP A O 1
ATOM 1305 N N . ALA A 1 180 ? 1.200 20.834 -10.921 1.00 77.94 180 ALA A N 1
ATOM 1306 C CA . ALA A 1 180 ? 0.394 19.662 -11.247 1.00 77.94 180 ALA A CA 1
ATOM 1307 C C . ALA A 1 180 ? -0.733 19.460 -10.222 1.00 77.94 180 ALA A C 1
ATOM 1309 O O . ALA A 1 180 ? -1.884 19.235 -10.604 1.00 77.94 180 ALA A O 1
ATOM 1310 N N . MET A 1 181 ? -0.436 19.632 -8.932 1.00 76.62 181 MET A N 1
ATOM 1311 C CA . MET A 1 181 ? -1.432 19.533 -7.867 1.00 76.62 181 MET A CA 1
ATOM 1312 C C . MET A 1 181 ? -2.514 20.619 -7.963 1.00 76.62 181 MET A C 1
ATOM 1314 O O . MET A 1 181 ? -3.695 20.338 -7.747 1.00 76.62 181 MET A O 1
ATOM 1318 N N . ILE A 1 182 ? -2.138 21.857 -8.295 1.00 79.50 182 ILE A N 1
ATOM 1319 C CA . ILE A 1 182 ? -3.086 22.962 -8.506 1.00 79.50 182 ILE A CA 1
ATOM 1320 C C . ILE A 1 182 ? -4.014 22.633 -9.675 1.00 79.50 182 ILE A C 1
ATOM 1322 O O . ILE A 1 182 ? -5.232 22.691 -9.518 1.00 79.50 182 ILE A O 1
ATOM 1326 N N . ARG A 1 183 ? -3.461 22.189 -10.810 1.00 74.75 183 ARG A N 1
ATOM 1327 C CA . ARG A 1 183 ? -4.248 21.809 -11.997 1.00 74.75 183 ARG A CA 1
ATOM 1328 C C . ARG A 1 183 ? -5.238 20.684 -11.704 1.00 74.75 183 ARG A C 1
ATOM 1330 O O . ARG A 1 183 ? -6.374 20.745 -12.168 1.00 74.75 183 ARG A O 1
ATOM 1337 N N . LEU A 1 184 ? -4.832 19.681 -10.921 1.00 70.94 184 LEU A N 1
ATOM 1338 C CA . LEU A 1 184 ? -5.720 18.592 -10.500 1.00 70.94 184 LEU A CA 1
ATOM 1339 C C . LEU A 1 184 ? -6.894 19.109 -9.655 1.00 70.94 184 LEU A C 1
ATOM 1341 O O . LEU A 1 184 ? -8.033 18.704 -9.883 1.00 70.94 184 LEU A O 1
ATOM 1345 N N . LYS A 1 185 ? -6.640 20.046 -8.732 1.00 70.56 185 LYS A N 1
ATOM 1346 C CA . LYS A 1 185 ? -7.684 20.662 -7.893 1.00 70.56 185 LYS A CA 1
ATOM 1347 C C . LYS A 1 185 ? -8.610 21.596 -8.675 1.00 70.56 185 LYS A C 1
ATOM 1349 O O . LYS A 1 185 ? -9.813 21.599 -8.428 1.00 70.56 185 LYS A O 1
ATOM 1354 N N . GLU A 1 186 ? -8.071 22.382 -9.605 1.00 67.94 186 GLU A N 1
ATOM 1355 C CA . GLU A 1 186 ? -8.834 23.338 -10.422 1.00 67.94 186 GLU A CA 1
ATOM 1356 C C . GLU A 1 186 ? -9.656 22.658 -11.523 1.00 67.94 186 GLU A C 1
ATOM 1358 O O . GLU A 1 186 ? -10.743 23.126 -11.859 1.00 67.94 186 GLU A O 1
ATOM 1363 N N . GLY A 1 187 ? -9.190 21.523 -12.051 1.00 58.56 187 GLY A N 1
ATOM 1364 C CA . GLY A 1 187 ? -9.872 20.748 -13.090 1.00 58.56 187 GLY A CA 1
ATOM 1365 C C . GLY A 1 187 ? -11.148 20.027 -12.641 1.00 58.56 187 GLY A C 1
ATOM 1366 O O . GLY A 1 187 ? -11.610 19.140 -13.354 1.00 58.56 187 GLY A O 1
ATOM 1367 N N . GLY A 1 188 ? -11.695 20.340 -11.462 1.00 48.56 188 GLY A N 1
ATOM 1368 C CA . GLY A 1 188 ? -12.895 19.704 -10.909 1.00 48.56 188 GLY A CA 1
ATOM 1369 C C . GLY A 1 188 ? -12.674 18.297 -10.342 1.00 48.56 188 GLY A C 1
ATOM 1370 O O . GLY A 1 188 ? -13.537 17.807 -9.622 1.00 48.56 188 GLY A O 1
ATOM 1371 N N . ARG A 1 189 ? -11.491 17.697 -10.543 1.00 51.38 189 ARG A N 1
ATOM 1372 C CA . ARG A 1 189 ? -11.096 16.357 -10.057 1.00 51.38 189 ARG A CA 1
ATOM 1373 C C . ARG A 1 189 ? -10.737 16.337 -8.562 1.00 51.38 189 ARG A C 1
ATOM 1375 O O . ARG A 1 189 ? -9.820 15.644 -8.133 1.00 51.38 189 ARG A O 1
ATOM 1382 N N . GLY A 1 190 ? -11.434 17.155 -7.778 1.00 39.44 190 GLY A N 1
ATOM 1383 C CA . GLY A 1 190 ? -11.305 17.273 -6.326 1.00 39.44 190 GLY A CA 1
ATOM 1384 C C . GLY A 1 190 ? -12.520 16.742 -5.563 1.00 39.44 190 GLY A C 1
ATOM 1385 O O . GLY A 1 190 ? -12.552 16.837 -4.336 1.00 39.44 190 GLY A O 1
ATOM 1386 N N . ALA A 1 191 ? -13.531 16.208 -6.259 1.00 38.41 191 ALA A N 1
ATOM 1387 C CA . ALA A 1 191 ? -14.640 15.519 -5.617 1.00 38.41 191 ALA A CA 1
ATOM 1388 C C . ALA A 1 191 ? -14.209 14.086 -5.227 1.00 38.41 191 ALA A C 1
ATOM 1390 O O . ALA A 1 191 ? -13.696 13.359 -6.078 1.00 38.41 191 ALA A O 1
ATOM 1391 N N . PRO A 1 192 ? -14.436 13.649 -3.974 1.00 42.84 192 PRO A N 1
ATOM 1392 C CA . PRO A 1 192 ? -14.042 12.322 -3.491 1.00 42.84 192 PRO A CA 1
ATOM 1393 C C . PRO A 1 192 ? -14.552 11.145 -4.342 1.00 42.84 192 PRO A C 1
ATOM 1395 O O . PRO A 1 192 ? -13.922 10.098 -4.348 1.00 42.84 192 PRO A O 1
ATOM 1398 N N . ASP A 1 193 ? -15.656 11.302 -5.075 1.00 40.03 193 ASP A N 1
ATOM 1399 C CA . ASP A 1 193 ? -16.253 10.238 -5.898 1.00 40.03 193 ASP A CA 1
ATOM 1400 C C . ASP A 1 193 ? -15.666 10.134 -7.327 1.00 40.03 193 ASP A C 1
ATOM 1402 O O . ASP A 1 193 ? -16.077 9.263 -8.091 1.00 40.03 193 ASP A O 1
ATOM 1406 N N . GLU A 1 194 ? -14.687 10.972 -7.700 1.00 47.66 194 GLU A N 1
ATOM 1407 C CA . GLU A 1 194 ? -14.082 11.013 -9.050 1.00 47.66 194 GLU A CA 1
ATOM 1408 C C . GLU A 1 194 ? -12.632 10.495 -9.109 1.00 47.66 194 GLU A C 1
ATOM 1410 O O . GLU A 1 194 ? -11.893 10.771 -10.056 1.00 47.66 194 GLU A O 1
ATOM 1415 N N . PHE A 1 195 ? -12.192 9.715 -8.119 1.00 54.78 195 PHE A N 1
ATOM 1416 C CA . PHE A 1 195 ? -10.915 9.003 -8.204 1.00 54.78 195 PHE A CA 1
ATOM 1417 C C . PHE A 1 195 ? -11.016 7.820 -9.187 1.00 54.78 195 PHE A C 1
ATOM 1419 O O . PHE A 1 195 ? -11.060 6.665 -8.762 1.00 54.78 195 PHE A O 1
ATOM 1426 N N . SER A 1 196 ? -11.030 8.085 -10.499 1.00 53.62 196 SER A N 1
ATOM 1427 C CA . SER A 1 196 ? -10.745 7.041 -11.493 1.00 53.62 196 SER A CA 1
ATOM 1428 C C . SER A 1 196 ? -9.316 6.509 -11.295 1.00 53.62 196 SER A C 1
ATOM 1430 O O . SER A 1 196 ? -8.473 7.169 -10.677 1.00 53.62 196 SER A O 1
ATOM 1432 N N . ASP A 1 197 ? -9.028 5.292 -11.756 1.00 52.12 197 ASP A N 1
ATOM 1433 C CA . ASP A 1 197 ? -7.670 4.729 -11.702 1.00 52.12 197 ASP A CA 1
ATOM 1434 C C . ASP A 1 197 ? -6.738 5.308 -12.791 1.00 52.12 197 ASP A C 1
ATOM 1436 O O . ASP A 1 197 ? -5.519 5.166 -12.694 1.00 52.12 197 ASP A O 1
ATOM 1440 N N . GLU A 1 198 ? -7.279 6.042 -13.774 1.00 48.75 198 GLU A N 1
ATOM 1441 C CA . GLU A 1 198 ? -6.529 6.686 -14.872 1.00 48.75 198 GLU A CA 1
ATOM 1442 C C . GLU A 1 198 ? -5.368 7.599 -14.416 1.00 48.75 198 GLU A C 1
ATOM 1444 O O . GLU A 1 198 ? -4.260 7.420 -14.921 1.00 48.75 198 GLU A O 1
ATOM 1449 N N . PRO A 1 199 ? -5.528 8.519 -13.438 1.00 47.03 199 PRO A N 1
ATOM 1450 C CA . PRO A 1 199 ? -4.428 9.359 -12.954 1.00 47.03 199 PRO A CA 1
ATOM 1451 C C . PRO A 1 199 ? -3.316 8.552 -12.267 1.00 47.03 199 PRO A C 1
ATOM 1453 O O . PRO A 1 199 ? -2.173 9.000 -12.200 1.00 47.03 199 PRO A O 1
ATOM 1456 N N . LEU A 1 200 ? -3.634 7.359 -11.747 1.00 55.09 200 LEU A N 1
ATOM 1457 C CA . LEU A 1 200 ? -2.646 6.446 -11.174 1.00 55.09 200 LEU A CA 1
ATOM 1458 C C . LEU A 1 200 ? -1.827 5.753 -12.268 1.00 55.09 200 LEU A C 1
ATOM 1460 O O . LEU A 1 200 ? -0.650 5.495 -12.040 1.00 55.09 200 LEU A O 1
ATOM 1464 N N . GLY A 1 201 ? -2.430 5.487 -13.432 1.00 51.59 201 GLY A N 1
ATOM 1465 C CA . GLY A 1 201 ? -1.744 4.966 -14.615 1.00 51.59 201 GLY A CA 1
ATOM 1466 C C . GLY A 1 201 ? -0.589 5.877 -15.020 1.00 51.59 201 GLY A C 1
ATOM 1467 O O . GLY A 1 201 ? 0.560 5.446 -14.976 1.00 51.59 201 GLY A O 1
ATOM 1468 N N . GLU A 1 202 ? -0.870 7.161 -15.253 1.00 47.16 202 GLU A N 1
ATOM 1469 C CA . GLU A 1 202 ? 0.144 8.155 -15.642 1.00 47.16 202 GLU A CA 1
ATOM 1470 C C . GLU A 1 202 ? 1.216 8.374 -14.552 1.00 47.16 202 GLU A C 1
ATOM 1472 O O . GLU A 1 202 ? 2.408 8.443 -14.848 1.00 47.16 202 GLU A O 1
ATOM 1477 N N . LEU A 1 203 ? 0.836 8.400 -13.266 1.00 53.28 203 LEU A N 1
ATOM 1478 C CA . LEU A 1 203 ? 1.798 8.538 -12.158 1.00 53.28 203 LEU A CA 1
ATOM 1479 C C . LEU A 1 203 ? 2.586 7.258 -11.860 1.00 53.28 203 LEU A C 1
ATOM 1481 O O . LEU A 1 203 ? 3.613 7.321 -11.179 1.00 53.28 203 LEU A O 1
ATOM 1485 N N . SER A 1 204 ? 2.118 6.101 -12.328 1.00 55.38 204 SER A N 1
ATOM 1486 C CA . SER A 1 204 ? 2.835 4.828 -12.226 1.00 55.38 204 SER A CA 1
ATOM 1487 C C . SER A 1 204 ? 3.846 4.622 -13.357 1.00 55.38 204 SER A C 1
ATOM 1489 O O . SER A 1 204 ? 4.738 3.787 -13.217 1.00 55.38 204 SER A O 1
ATOM 1491 N N . GLU A 1 205 ? 3.752 5.385 -14.449 1.00 61.22 205 GLU A N 1
ATOM 1492 C CA . GLU A 1 205 ? 4.669 5.257 -15.585 1.00 61.22 205 GLU A CA 1
ATOM 1493 C C . GLU A 1 205 ? 6.036 5.906 -15.308 1.00 61.22 205 GLU A C 1
ATOM 1495 O O . GLU A 1 205 ? 7.067 5.299 -15.608 1.00 61.22 205 GLU A O 1
ATOM 1500 N N . ASP A 1 206 ? 6.082 7.077 -14.657 1.00 74.75 206 ASP A N 1
ATOM 1501 C CA . ASP A 1 206 ? 7.348 7.740 -14.295 1.00 74.75 206 ASP A CA 1
ATOM 1502 C C . ASP A 1 206 ? 7.751 7.491 -12.836 1.00 74.75 206 ASP A C 1
ATOM 1504 O O . ASP A 1 206 ? 7.582 8.327 -11.954 1.00 74.75 206 ASP A O 1
ATOM 1508 N N . MET A 1 207 ? 8.358 6.337 -12.583 1.00 81.00 207 MET A N 1
ATOM 1509 C CA . MET A 1 207 ? 8.856 5.925 -11.263 1.00 81.00 207 MET A CA 1
ATOM 1510 C C . MET A 1 207 ? 10.073 6.740 -10.750 1.00 81.00 207 MET A C 1
ATOM 1512 O O . MET A 1 207 ? 10.522 6.549 -9.612 1.00 81.00 207 MET A O 1
ATOM 1516 N N . LEU A 1 208 ? 10.644 7.637 -11.562 1.00 81.81 208 LEU A N 1
ATOM 1517 C CA . LEU A 1 208 ? 11.815 8.438 -11.185 1.00 81.81 208 LEU A CA 1
ATOM 1518 C C . LEU A 1 208 ? 11.449 9.834 -10.690 1.00 81.81 208 LEU A C 1
ATOM 1520 O O . LEU A 1 208 ? 12.211 10.402 -9.909 1.00 81.81 208 LEU A O 1
ATOM 1524 N N . ARG A 1 209 ? 10.319 10.385 -11.137 1.00 83.75 209 ARG A N 1
ATOM 1525 C CA . ARG A 1 209 ? 9.907 11.758 -10.827 1.00 83.75 209 ARG A CA 1
ATOM 1526 C C . ARG A 1 209 ? 8.581 11.802 -10.075 1.00 83.75 209 ARG A C 1
ATOM 1528 O O . ARG A 1 209 ? 7.922 10.778 -9.862 1.00 83.75 209 ARG A O 1
ATOM 1535 N N . HIS A 1 210 ? 8.218 13.015 -9.661 1.00 87.44 210 HIS A N 1
ATOM 1536 C CA . HIS A 1 210 ? 6.926 13.340 -9.059 1.00 87.44 210 HIS A CA 1
ATOM 1537 C C . HIS A 1 210 ? 6.600 12.520 -7.803 1.00 87.44 210 HIS A C 1
ATOM 1539 O O . HIS A 1 210 ? 5.448 12.164 -7.549 1.00 87.44 210 HIS A O 1
ATOM 1545 N N . ASP A 1 211 ? 7.625 12.190 -7.009 1.00 92.31 211 ASP A N 1
ATOM 1546 C CA . ASP A 1 211 ? 7.476 11.385 -5.795 1.00 92.31 211 ASP A CA 1
ATOM 1547 C C . ASP A 1 211 ? 6.560 12.064 -4.767 1.00 92.31 211 ASP A C 1
ATOM 1549 O O . ASP A 1 211 ? 5.703 11.394 -4.189 1.00 92.31 211 ASP A O 1
ATOM 1553 N N . ALA A 1 212 ? 6.684 13.385 -4.573 1.00 93.44 212 ALA A N 1
ATOM 1554 C CA . ALA A 1 212 ? 5.836 14.136 -3.648 1.00 93.44 212 ALA A CA 1
ATOM 1555 C C . ALA A 1 212 ? 4.365 14.129 -4.097 1.00 93.44 212 ALA A C 1
ATOM 1557 O O . ALA A 1 212 ? 3.479 13.806 -3.302 1.00 93.44 212 ALA A O 1
ATOM 1558 N N . LEU A 1 213 ? 4.109 14.402 -5.381 1.00 89.69 213 LEU A N 1
ATOM 1559 C CA . LEU A 1 213 ? 2.766 14.369 -5.965 1.00 89.69 213 LEU A CA 1
ATOM 1560 C C . LEU A 1 213 ? 2.136 12.973 -5.863 1.00 89.69 213 LEU A C 1
ATOM 1562 O O . LEU A 1 213 ? 1.016 12.830 -5.366 1.00 89.69 213 LEU A O 1
ATOM 1566 N N . ARG A 1 214 ? 2.872 11.930 -6.274 1.00 91.44 214 ARG A N 1
ATOM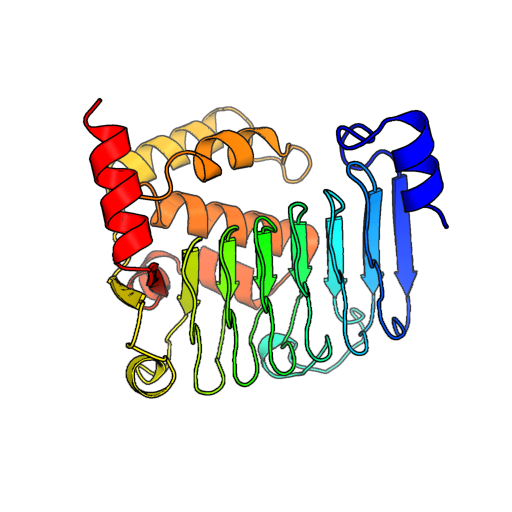 1567 C CA . ARG A 1 214 ? 2.418 10.535 -6.190 1.00 91.44 214 ARG A CA 1
ATOM 1568 C C . ARG A 1 214 ? 2.079 10.160 -4.755 1.00 91.44 214 ARG A C 1
ATOM 1570 O O . ARG A 1 214 ? 0.994 9.640 -4.499 1.00 91.44 214 ARG A O 1
ATOM 1577 N N . LEU A 1 215 ? 2.991 10.423 -3.820 1.00 95.31 215 LEU A N 1
ATOM 1578 C CA . LEU A 1 215 ? 2.794 10.113 -2.409 1.00 95.31 215 LEU A CA 1
ATOM 1579 C C . LEU A 1 215 ? 1.545 10.811 -1.863 1.00 95.31 215 LEU A C 1
ATOM 1581 O O . LEU A 1 215 ? 0.709 10.160 -1.235 1.00 95.31 215 LEU A O 1
ATOM 1585 N N . ARG A 1 216 ? 1.381 12.106 -2.151 1.00 94.69 216 ARG A N 1
ATOM 1586 C CA . ARG A 1 216 ? 0.215 12.881 -1.722 1.00 94.69 216 ARG A CA 1
ATOM 1587 C C . ARG A 1 216 ? -1.089 12.272 -2.230 1.00 94.69 216 ARG A C 1
ATOM 1589 O O . ARG A 1 216 ? -1.996 12.046 -1.434 1.00 94.69 216 ARG A O 1
ATOM 1596 N N . MET A 1 217 ? -1.158 11.933 -3.515 1.00 91.62 217 MET A N 1
ATOM 1597 C CA . MET A 1 217 ? -2.352 11.331 -4.118 1.00 91.62 217 MET A CA 1
ATOM 1598 C C . MET A 1 217 ? -2.673 9.948 -3.547 1.00 91.62 217 MET A C 1
ATOM 1600 O O . MET A 1 217 ? -3.837 9.630 -3.305 1.00 91.62 217 MET A O 1
ATOM 1604 N N . LEU A 1 218 ? -1.657 9.120 -3.282 1.00 95.12 218 LEU A N 1
ATOM 1605 C CA . LEU A 1 218 ? -1.859 7.813 -2.651 1.00 95.12 218 LEU A CA 1
ATOM 1606 C C . LEU A 1 218 ? -2.408 7.948 -1.224 1.00 95.12 218 LEU A C 1
ATOM 1608 O O . LEU A 1 218 ? -3.274 7.166 -0.826 1.00 95.12 218 LEU A O 1
ATOM 1612 N N . ILE A 1 219 ? -1.959 8.958 -0.473 1.00 97.44 219 ILE A N 1
ATOM 1613 C CA . ILE A 1 219 ? -2.478 9.251 0.869 1.00 97.44 219 ILE A CA 1
ATOM 1614 C C . ILE A 1 219 ? -3.895 9.833 0.793 1.00 97.44 219 ILE A C 1
ATOM 1616 O O . ILE A 1 219 ? -4.748 9.425 1.577 1.00 97.44 219 ILE A O 1
ATOM 1620 N N . GLU A 1 220 ? -4.191 10.720 -0.161 1.00 95.19 220 GLU A N 1
ATOM 1621 C CA . GLU A 1 220 ? -5.549 11.246 -0.388 1.00 95.19 220 GLU A CA 1
ATOM 1622 C C . GLU A 1 220 ? -6.542 10.120 -0.705 1.00 95.19 220 GLU A C 1
ATOM 1624 O O . GLU A 1 220 ? -7.611 10.054 -0.096 1.00 95.19 220 GLU A O 1
ATOM 1629 N N . ARG A 1 221 ? -6.161 9.163 -1.563 1.00 93.88 221 ARG A N 1
ATOM 1630 C CA . ARG A 1 221 ? -6.971 7.963 -1.837 1.00 93.88 221 ARG A CA 1
ATOM 1631 C C . ARG A 1 221 ? -7.125 7.084 -0.606 1.00 93.88 221 ARG A C 1
ATOM 1633 O O . ARG A 1 221 ? -8.217 6.583 -0.345 1.00 93.88 221 ARG A O 1
ATOM 1640 N N . HIS A 1 222 ? -6.054 6.905 0.165 1.00 98.00 222 HIS A N 1
ATOM 1641 C CA . HIS A 1 222 ? -6.136 6.176 1.423 1.00 98.00 222 HIS A CA 1
ATOM 1642 C C . HIS A 1 222 ? -7.154 6.820 2.366 1.00 98.00 222 HIS A C 1
ATOM 1644 O O . HIS A 1 222 ? -8.073 6.134 2.796 1.00 98.00 222 HIS A O 1
ATOM 1650 N N . VAL A 1 223 ? -7.075 8.133 2.597 1.00 97.94 223 VAL A N 1
ATOM 1651 C CA . VAL A 1 223 ? -8.050 8.878 3.410 1.00 97.94 223 VAL A CA 1
ATOM 1652 C C . VAL A 1 223 ? -9.465 8.738 2.859 1.00 97.94 223 VAL A C 1
ATOM 1654 O O . VAL A 1 223 ? -10.379 8.460 3.628 1.00 97.94 223 VAL A O 1
ATOM 1657 N N . HIS A 1 224 ? -9.651 8.872 1.546 1.00 95.12 224 HIS A N 1
ATOM 1658 C CA . HIS A 1 224 ? -10.958 8.704 0.914 1.00 95.12 224 HIS A CA 1
ATOM 1659 C C . HIS A 1 224 ? -11.557 7.313 1.183 1.00 95.12 224 HIS A C 1
ATOM 1661 O O . HIS A 1 224 ? -12.725 7.196 1.549 1.00 95.12 224 HIS A O 1
ATOM 1667 N N . TYR A 1 225 ? -10.766 6.248 1.024 1.00 96.19 225 TYR A N 1
ATOM 1668 C CA . TYR A 1 225 ? -11.272 4.885 1.166 1.00 96.19 225 TYR A CA 1
ATOM 1669 C C . TYR A 1 225 ? -11.378 4.405 2.613 1.00 96.19 225 TYR A C 1
ATOM 1671 O O . TYR A 1 225 ? -12.184 3.507 2.874 1.00 96.19 225 TYR A O 1
ATOM 1679 N N . THR A 1 226 ? -10.577 4.951 3.530 1.00 97.75 226 THR A N 1
ATOM 1680 C CA . THR A 1 226 ? -10.447 4.416 4.893 1.00 97.75 226 THR A CA 1
ATOM 1681 C C . THR A 1 226 ? -10.884 5.355 6.007 1.00 97.75 226 THR A C 1
ATOM 1683 O O . THR A 1 226 ? -11.010 4.916 7.156 1.00 97.75 226 THR A O 1
ATOM 1686 N N . ASP A 1 227 ? -11.095 6.631 5.689 1.00 96.81 227 ASP A N 1
ATOM 1687 C CA . ASP A 1 227 ? -11.300 7.696 6.668 1.00 96.81 227 ASP A CA 1
ATOM 1688 C C . ASP A 1 227 ? -10.162 7.756 7.712 1.00 96.81 227 ASP A C 1
ATOM 1690 O O . ASP A 1 227 ? -10.380 7.971 8.903 1.00 96.81 227 ASP A O 1
ATOM 1694 N N . SER A 1 228 ? -8.925 7.488 7.273 1.00 97.88 228 SER A N 1
ATOM 1695 C CA . SER A 1 228 ? -7.733 7.468 8.128 1.00 97.88 228 SER A CA 1
ATOM 1696 C C . SER A 1 228 ? -7.425 8.846 8.720 1.00 97.88 228 SER A C 1
ATOM 1698 O O . SER A 1 228 ? -7.058 9.782 8.007 1.00 97.88 228 SER A O 1
ATOM 1700 N N . GLU A 1 229 ? -7.503 8.954 10.049 1.00 97.44 229 GLU A N 1
ATOM 1701 C CA . GLU A 1 229 ? -7.077 10.149 10.793 1.00 97.44 229 GLU A CA 1
ATOM 1702 C C . GLU A 1 229 ? -5.577 10.411 10.640 1.00 97.44 229 GLU A C 1
ATOM 1704 O O . GLU A 1 229 ? -5.150 11.558 10.484 1.00 97.44 229 GLU A O 1
ATOM 1709 N N . ARG A 1 230 ? -4.775 9.344 10.594 1.00 97.69 230 ARG A N 1
ATOM 1710 C CA . ARG A 1 230 ? -3.338 9.427 10.351 1.00 97.69 230 ARG A CA 1
ATOM 1711 C C . ARG A 1 230 ? -3.036 10.047 8.986 1.00 97.69 230 ARG A C 1
ATOM 1713 O O . ARG A 1 230 ? -2.246 10.987 8.900 1.00 97.69 230 ARG A O 1
ATOM 1720 N N . GLY A 1 231 ? -3.708 9.581 7.933 1.00 98.38 231 GLY A N 1
ATOM 1721 C CA . GLY A 1 231 ? -3.604 10.148 6.589 1.00 98.38 231 GLY A CA 1
ATOM 1722 C C . GLY A 1 231 ? -4.062 11.609 6.533 1.00 98.38 231 GLY A C 1
ATOM 1723 O O . GLY A 1 231 ? -3.347 12.448 5.984 1.00 98.38 231 GLY A O 1
ATOM 1724 N N . LYS A 1 232 ? -5.197 11.949 7.165 1.00 98.50 232 LYS A N 1
ATOM 1725 C CA . LYS A 1 232 ? -5.686 13.340 7.259 1.00 98.50 232 LYS A CA 1
ATOM 1726 C C . LYS A 1 232 ? -4.665 14.247 7.939 1.00 98.50 232 LYS A C 1
ATOM 1728 O O . LYS A 1 232 ? -4.397 15.343 7.453 1.00 98.50 232 LYS A O 1
ATOM 1733 N N . MET A 1 233 ? -4.074 13.799 9.046 1.00 98.31 233 MET A N 1
ATOM 1734 C CA . MET A 1 233 ? -3.054 14.562 9.762 1.00 98.31 233 MET A CA 1
ATOM 1735 C C . MET A 1 233 ? -1.834 14.841 8.880 1.00 98.31 233 MET A C 1
ATOM 1737 O O . MET A 1 233 ? -1.372 15.982 8.846 1.00 98.31 233 MET A O 1
ATOM 1741 N N . ILE A 1 234 ? -1.337 13.825 8.168 1.00 98.38 234 ILE A N 1
ATOM 1742 C CA . ILE A 1 234 ? -0.189 13.962 7.263 1.00 98.38 234 ILE A CA 1
ATOM 1743 C C . ILE A 1 234 ? -0.500 14.979 6.159 1.00 98.38 234 ILE A C 1
ATOM 1745 O O . ILE A 1 234 ? 0.286 15.895 5.936 1.00 98.38 234 ILE A O 1
ATOM 1749 N N . LEU A 1 235 ? -1.666 14.875 5.514 1.00 97.56 235 LEU A N 1
ATOM 1750 C CA . LEU A 1 235 ? -2.073 15.796 4.446 1.00 97.56 235 LEU A CA 1
ATOM 1751 C C . LEU A 1 235 ? -2.264 17.236 4.941 1.00 97.56 235 LEU A C 1
ATOM 1753 O O . LEU A 1 235 ? -1.871 18.180 4.256 1.00 97.56 235 LEU A O 1
ATOM 1757 N N . ASN A 1 236 ? -2.837 17.416 6.134 1.00 97.81 236 ASN A N 1
ATOM 1758 C CA . ASN A 1 236 ? -3.048 18.735 6.738 1.00 97.81 236 ASN A CA 1
ATOM 1759 C C . ASN A 1 236 ? -1.737 19.419 7.147 1.00 97.81 236 ASN A C 1
ATOM 1761 O O . ASN A 1 236 ? -1.686 20.643 7.247 1.00 97.81 236 ASN A O 1
ATOM 1765 N N . LYS A 1 237 ? -0.687 18.635 7.402 1.00 97.69 237 LYS A N 1
ATOM 1766 C CA . LYS A 1 237 ? 0.640 19.100 7.817 1.00 97.69 237 LYS A CA 1
ATOM 1767 C C . LYS A 1 237 ? 1.713 18.684 6.810 1.00 97.69 237 LYS A C 1
ATOM 1769 O O . LYS A 1 237 ? 2.820 18.318 7.194 1.00 97.69 237 LYS A O 1
ATOM 1774 N N . TRP A 1 238 ? 1.374 18.727 5.524 1.00 96.62 238 TRP A N 1
ATOM 1775 C CA . TRP A 1 238 ? 2.196 18.172 4.449 1.00 96.62 238 TRP A CA 1
ATOM 1776 C C . TRP A 1 238 ? 3.654 18.644 4.485 1.00 96.62 238 TRP A C 1
ATOM 1778 O O . TRP A 1 238 ? 4.553 17.811 4.514 1.00 96.62 238 TRP A O 1
ATOM 1788 N N . ASP A 1 239 ? 3.887 19.951 4.611 1.00 95.56 239 ASP A N 1
ATOM 1789 C CA . ASP A 1 239 ? 5.238 20.534 4.643 1.00 95.56 239 ASP A CA 1
ATOM 1790 C C . ASP A 1 239 ? 6.068 20.072 5.856 1.00 95.56 239 ASP A C 1
ATOM 1792 O O . ASP A 1 239 ? 7.297 20.053 5.811 1.00 95.56 239 ASP A O 1
ATOM 1796 N N . GLU A 1 240 ? 5.408 19.677 6.951 1.00 96.75 240 GLU A N 1
ATOM 1797 C CA . GLU A 1 240 ? 6.060 19.130 8.146 1.00 96.75 240 GLU A CA 1
ATOM 1798 C C . GLU A 1 240 ? 6.410 17.643 7.969 1.00 96.75 240 GLU A C 1
ATOM 1800 O O . GLU A 1 240 ? 7.448 17.180 8.454 1.00 96.75 240 GLU A O 1
ATOM 1805 N N . TYR A 1 241 ? 5.533 16.888 7.301 1.00 98.06 241 TYR A N 1
ATOM 1806 C CA . TYR A 1 241 ? 5.647 15.436 7.165 1.00 98.06 241 TYR A CA 1
ATOM 1807 C C . TYR A 1 241 ? 6.463 14.997 5.956 1.00 98.06 241 TYR A C 1
ATOM 1809 O O . TYR A 1 241 ? 7.192 14.013 6.067 1.00 98.06 241 TYR A O 1
ATOM 1817 N N . LEU A 1 242 ? 6.377 15.699 4.825 1.00 97.69 242 LEU A N 1
ATOM 1818 C CA . LEU A 1 242 ? 7.060 15.324 3.588 1.00 97.69 242 LEU A CA 1
ATOM 1819 C C . LEU A 1 242 ? 8.572 15.095 3.789 1.00 97.69 242 LEU A C 1
ATOM 1821 O O . LEU A 1 242 ? 9.051 14.041 3.372 1.00 97.69 242 LEU A O 1
ATOM 1825 N N . PRO A 1 243 ? 9.322 15.960 4.505 1.00 97.31 243 PRO A N 1
ATOM 1826 C CA . PRO A 1 243 ? 10.752 15.735 4.742 1.00 97.31 243 PRO A CA 1
ATOM 1827 C C . PRO A 1 243 ? 11.072 14.501 5.603 1.00 97.31 243 PRO A C 1
ATOM 1829 O O . PRO A 1 243 ? 12.232 14.105 5.690 1.00 97.31 243 PRO A O 1
ATOM 1832 N N . ARG A 1 244 ? 10.071 13.918 6.279 1.00 97.81 244 ARG A N 1
ATOM 1833 C CA . ARG A 1 244 ? 10.200 12.698 7.096 1.00 97.81 244 ARG A CA 1
ATOM 1834 C C . ARG A 1 244 ? 9.910 11.432 6.295 1.00 97.81 244 ARG A C 1
ATOM 1836 O O . ARG A 1 244 ? 10.138 10.334 6.798 1.00 97.81 244 ARG A O 1
ATOM 1843 N N . PHE A 1 245 ? 9.393 11.562 5.076 1.00 98.50 245 PHE A N 1
ATOM 1844 C CA . PHE A 1 245 ? 9.270 10.427 4.180 1.00 98.50 245 PHE A CA 1
ATOM 1845 C C . PHE A 1 245 ? 10.600 10.119 3.507 1.00 98.50 245 PHE A C 1
ATOM 1847 O O . PHE A 1 245 ? 11.346 11.003 3.085 1.00 98.50 245 PHE A O 1
ATOM 1854 N N . VAL A 1 246 ? 10.855 8.826 3.366 1.00 98.00 246 VAL A N 1
ATOM 1855 C CA . VAL A 1 246 ? 12.013 8.291 2.665 1.00 98.00 246 VAL A CA 1
ATOM 1856 C C . VAL A 1 246 ? 11.516 7.396 1.540 1.00 98.00 246 VAL A C 1
ATOM 1858 O O . VAL A 1 246 ? 10.691 6.505 1.759 1.00 98.00 246 VAL A O 1
ATOM 1861 N N . LYS A 1 247 ? 12.027 7.627 0.332 1.00 98.00 247 LYS A N 1
ATOM 1862 C CA . LYS A 1 247 ? 11.848 6.735 -0.811 1.00 98.00 247 LYS A CA 1
ATOM 1863 C C . LYS A 1 247 ? 12.859 5.598 -0.713 1.00 98.00 247 LYS A C 1
ATOM 1865 O O . LYS A 1 247 ? 14.052 5.835 -0.548 1.00 98.00 247 LYS A O 1
ATOM 1870 N N . VAL A 1 248 ? 12.378 4.370 -0.839 1.00 98.38 248 VAL A N 1
ATOM 1871 C CA . VAL A 1 248 ? 13.180 3.150 -0.937 1.00 98.38 248 VAL A CA 1
ATOM 1872 C C . VAL A 1 248 ? 13.096 2.660 -2.370 1.00 98.38 248 VAL A C 1
ATOM 1874 O O . VAL A 1 248 ? 12.005 2.343 -2.856 1.00 98.38 248 VAL A O 1
ATOM 1877 N N . MET A 1 249 ? 14.240 2.605 -3.047 1.00 96.62 249 MET A N 1
ATOM 1878 C CA . MET A 1 249 ? 14.295 2.204 -4.449 1.00 96.62 249 MET A CA 1
ATOM 1879 C C . MET A 1 249 ? 15.517 1.322 -4.732 1.00 96.62 249 MET A C 1
ATOM 1881 O O . MET A 1 249 ? 16.620 1.653 -4.289 1.00 96.62 249 MET A O 1
ATOM 1885 N N . PRO A 1 250 ? 15.362 0.221 -5.488 1.00 97.25 250 PRO A N 1
ATOM 1886 C CA . PRO A 1 250 ? 16.487 -0.611 -5.894 1.00 97.25 250 PRO A CA 1
ATOM 1887 C C . PRO A 1 250 ? 17.428 0.109 -6.858 1.00 97.25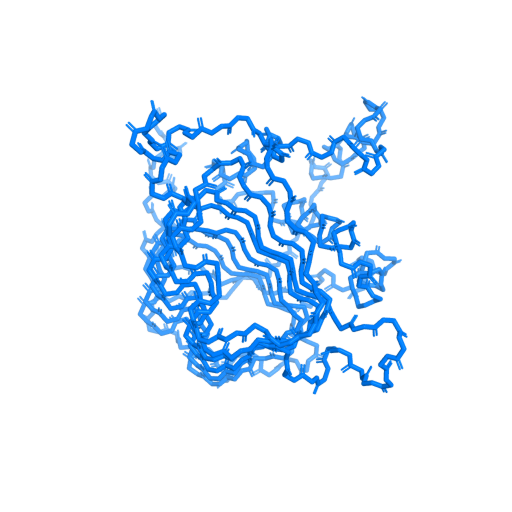 250 PRO A C 1
ATOM 1889 O O . PRO A 1 250 ? 16.982 0.726 -7.828 1.00 97.25 250 PRO A O 1
ATOM 1892 N N . VAL A 1 251 ? 18.733 -0.026 -6.623 1.00 96.00 251 VAL A N 1
ATOM 1893 C CA . VAL A 1 251 ? 19.779 0.688 -7.377 1.00 96.00 251 VAL A CA 1
ATOM 1894 C C . VAL A 1 251 ? 19.768 0.300 -8.856 1.00 96.00 251 VAL A C 1
ATOM 1896 O O . VAL A 1 251 ? 19.714 1.159 -9.735 1.00 96.00 251 VAL A O 1
ATOM 1899 N N . GLU A 1 252 ? 19.745 -1.003 -9.149 1.00 93.25 252 GLU A N 1
ATOM 1900 C CA . GLU A 1 252 ? 19.710 -1.494 -10.534 1.00 93.25 252 GLU A CA 1
ATOM 1901 C C . GLU A 1 252 ? 18.392 -1.137 -11.237 1.00 93.25 252 GLU A C 1
ATOM 1903 O O . GLU A 1 252 ? 18.389 -0.827 -12.426 1.00 93.25 252 GLU A O 1
ATOM 1908 N N . TYR A 1 253 ? 17.271 -1.115 -10.506 1.00 91.19 253 TYR A N 1
ATOM 1909 C CA . TYR A 1 253 ? 15.977 -0.719 -11.067 1.00 91.19 253 TYR A CA 1
ATOM 1910 C C . TYR A 1 253 ? 15.984 0.747 -11.508 1.00 91.19 253 TYR A C 1
ATOM 1912 O O . TYR A 1 253 ? 15.586 1.053 -12.633 1.00 91.19 253 TYR A O 1
ATOM 1920 N N . ARG A 1 254 ? 16.506 1.643 -10.661 1.00 91.88 254 ARG A N 1
ATOM 1921 C CA . ARG A 1 254 ? 16.706 3.057 -11.003 1.00 91.88 254 ARG A CA 1
ATOM 1922 C C . ARG A 1 254 ? 17.540 3.207 -12.266 1.00 91.88 254 ARG A C 1
ATOM 1924 O O . ARG A 1 254 ? 17.109 3.879 -13.197 1.00 91.88 254 ARG A O 1
ATOM 1931 N N . ARG A 1 255 ? 18.700 2.551 -12.314 1.00 91.88 255 ARG A N 1
ATOM 1932 C CA . ARG A 1 255 ? 19.613 2.629 -13.458 1.00 91.88 255 ARG A CA 1
ATOM 1933 C C . ARG A 1 255 ? 18.922 2.245 -14.767 1.00 91.88 255 ARG A C 1
ATOM 1935 O O . ARG A 1 255 ? 19.076 2.935 -15.771 1.00 91.88 255 ARG A O 1
ATOM 1942 N N . VAL A 1 256 ? 18.143 1.161 -14.755 1.00 90.94 256 VAL A N 1
ATOM 1943 C CA . VAL A 1 256 ? 17.389 0.721 -15.937 1.00 90.94 256 VAL A CA 1
ATOM 1944 C C . VAL A 1 256 ? 16.366 1.775 -16.366 1.00 90.94 256 VAL A C 1
ATOM 1946 O O . VAL A 1 256 ? 16.281 2.077 -17.554 1.00 90.94 256 VAL A O 1
ATOM 1949 N N . LEU A 1 257 ? 15.618 2.363 -15.429 1.00 87.88 257 LEU A N 1
ATOM 1950 C CA . LEU A 1 257 ? 14.642 3.413 -15.744 1.00 87.88 257 LEU A CA 1
ATOM 1951 C C . LEU A 1 257 ? 15.306 4.675 -16.311 1.00 87.88 257 LEU A C 1
ATOM 1953 O O . LEU A 1 257 ? 14.810 5.247 -17.279 1.00 87.88 257 LEU A O 1
ATOM 1957 N N . GLU A 1 258 ? 16.452 5.080 -15.764 1.00 89.69 258 GLU A N 1
ATOM 1958 C CA . GLU A 1 258 ? 17.213 6.229 -16.264 1.00 89.69 258 GLU A CA 1
ATOM 1959 C C . GLU A 1 258 ? 17.735 5.998 -17.685 1.00 89.69 258 GLU A C 1
ATOM 1961 O O . GLU A 1 258 ? 17.758 6.921 -18.496 1.00 89.69 258 GLU A O 1
ATOM 1966 N N . ASP A 1 259 ? 18.158 4.774 -18.005 1.00 88.00 259 ASP A N 1
ATOM 1967 C CA . ASP A 1 259 ? 18.636 4.421 -19.342 1.00 88.00 259 ASP A CA 1
ATOM 1968 C C . ASP A 1 259 ? 17.495 4.307 -20.364 1.00 88.00 259 ASP A C 1
ATOM 1970 O O . ASP A 1 259 ? 17.695 4.622 -21.540 1.00 88.00 259 ASP A O 1
ATOM 1974 N N . LEU A 1 260 ? 16.296 3.902 -19.929 1.00 84.06 260 LEU A N 1
ATOM 1975 C CA . LEU A 1 260 ? 15.091 3.909 -20.763 1.00 84.06 260 LEU A CA 1
ATOM 1976 C C . LEU A 1 260 ? 14.598 5.334 -21.045 1.00 84.06 260 LEU A C 1
ATOM 1978 O O . LEU A 1 260 ? 14.265 5.625 -22.188 1.00 84.06 260 LEU A O 1
ATOM 1982 N N . GLY A 1 261 ? 14.619 6.230 -20.053 1.00 71.31 261 GLY A N 1
ATOM 1983 C CA . GLY A 1 261 ? 14.189 7.628 -20.206 1.00 71.31 261 GLY A CA 1
ATOM 1984 C C . GLY A 1 261 ? 15.126 8.516 -21.039 1.00 71.31 261 GLY A C 1
ATOM 1985 O O . GLY A 1 261 ? 14.783 9.656 -21.339 1.00 71.31 261 GLY A O 1
ATOM 1986 N N . LYS A 1 262 ? 16.316 8.020 -21.409 1.00 61.53 262 LYS A N 1
ATOM 1987 C CA . LYS A 1 262 ? 17.265 8.698 -22.316 1.00 61.53 262 LYS A CA 1
ATOM 1988 C C . LYS A 1 262 ? 17.039 8.370 -23.800 1.00 61.53 262 LYS A C 1
ATOM 1990 O O . LYS A 1 262 ? 17.739 8.945 -24.636 1.00 61.53 262 LYS A O 1
ATOM 1995 N N . ARG A 1 263 ? 16.163 7.414 -24.123 1.00 46.19 263 ARG A N 1
ATOM 1996 C CA . ARG A 1 263 ? 15.842 6.998 -25.500 1.00 46.19 263 ARG A CA 1
ATOM 1997 C C . ARG A 1 263 ? 14.622 7.735 -26.028 1.00 46.19 263 ARG A C 1
ATOM 1999 O O . ARG A 1 263 ? 14.617 7.973 -27.255 1.00 46.19 263 ARG A O 1
#

Sequence (263 aa):
MLSGEVAKRYGHAGLPDDTITIQAKGTGGQSFGAFLAHGITIRLLGETNDYVGKGLSGGKIIVTPPPESTIVPEDNIIIGNTVLYGATGGQCYFRGVAGERFGVRNSGAIAIVEGVGDHGCEYMTGGVVVVLGGTGRNFAAGMSGGIAYVLDEKGDFRIRYNPAMVELEPITEDDADKDAMIRLKEGGRGAPDEFSDEPLGELSEDMLRHDALRLRMLIERHVHYTDSERGKMILNKWDEYLPRFVKVMPVEYRRVLEDLGKR

Foldseek 3Di:
DVLVVQCVVPNLVGDFALCAEAEEEDEAEEQACAQPGANYEYEYAFAYEPADNAQHRRYEYEYEHHPPDPDQQLADARYEELYNPLYAHYEYFYRHEYEYCACANAEAYEYEYSEYAAAANALHAAYEYEHLYYYYAAYCHNHNHYKYKYQQPPVCVVRRYDPPFKDKDADDDDVVLVVVVVCCVVVVVPDLVNPRCVVVVVVRVPRPDSPLNNNLVSLVVSCSRHVHPSSVVCNVVVVVRRRRMIMIGGPVRVVVSVVVVVD